Protein AF-A0A832ZTP0-F1 (afdb_monomer_lite)

Radius of gyration: 21.76 Å; chains: 1; bounding box: 57×42×58 Å

Secondary structure (DSSP, 8-state):
-------EEEEEES-S-HHHHHHHHHHHHHHHTTSSEEEEEETS-SS--HHHHHHHT--HHHHHHHEESS--SPPPSSEEEEEEEEEEGGGSPPPSEEEEESSSSSGGG-TTPEEEESS--S-HHHHHHHHHIIIIITTS------------SHHHHHHHHHHHHHHEEEETTEEEE-HHHHHHHHHHHHGGGTEEEEEEEEEEEEETTTTEEEEEEEEEEEETTT--EEEEEEEEEESSEEEEEETTEEEEEEE--

pLDDT: mean 77.6, std 15.27, range [24.81, 94.62]

Structure (mmCIF, N/CA/C/O backbone):
data_AF-A0A832ZTP0-F1
#
_entry.id   AF-A0A832ZTP0-F1
#
loop_
_atom_site.group_PDB
_atom_site.id
_atom_site.type_symbol
_atom_site.label_atom_id
_atom_site.label_alt_id
_atom_site.label_comp_id
_atom_site.label_asym_id
_atom_site.label_entity_id
_atom_site.label_seq_id
_atom_site.pdbx_PDB_ins_code
_atom_site.Cartn_x
_atom_site.Cartn_y
_atom_site.Cartn_z
_atom_site.occupancy
_atom_site.B_iso_or_equiv
_atom_site.auth_seq_id
_atom_site.auth_comp_id
_atom_site.auth_asym_id
_atom_site.auth_atom_id
_atom_site.pdbx_PDB_model_num
ATOM 1 N N . MET A 1 1 ? -6.169 -25.593 -18.994 1.00 32.78 1 MET A N 1
ATOM 2 C CA . MET A 1 1 ? -5.955 -24.139 -18.848 1.00 32.78 1 MET A CA 1
ATOM 3 C C . MET A 1 1 ? -4.654 -23.969 -18.093 1.00 32.78 1 MET A C 1
ATOM 5 O O . MET A 1 1 ? -4.565 -24.473 -16.985 1.00 32.78 1 MET A O 1
ATOM 9 N N . VAL A 1 2 ? -3.623 -23.405 -18.721 1.00 24.81 2 VAL A N 1
ATOM 10 C CA . VAL A 1 2 ? -2.343 -23.141 -18.048 1.00 24.81 2 VAL A CA 1
ATOM 11 C C . VAL A 1 2 ? -2.534 -21.853 -17.257 1.00 24.81 2 VAL A C 1
ATOM 13 O O . VAL A 1 2 ? -2.684 -20.790 -17.853 1.00 24.81 2 VAL A O 1
ATOM 16 N N . GLU A 1 3 ? -2.608 -21.953 -15.932 1.00 26.64 3 GLU A N 1
ATOM 17 C CA . GLU A 1 3 ? -2.537 -20.788 -15.053 1.00 26.64 3 GLU A CA 1
ATOM 18 C C . GLU A 1 3 ? -1.148 -20.165 -15.220 1.00 26.64 3 GLU A C 1
ATOM 20 O O . GLU A 1 3 ? -0.161 -20.640 -14.658 1.00 26.64 3 GLU A O 1
ATOM 25 N N . TYR A 1 4 ? -1.050 -19.112 -16.033 1.00 32.41 4 TYR A N 1
ATOM 26 C CA . TYR A 1 4 ? 0.120 -18.244 -16.026 1.00 32.41 4 TYR A CA 1
ATOM 27 C C . TYR A 1 4 ? 0.102 -17.452 -14.722 1.00 32.41 4 TYR A C 1
ATOM 29 O O . TYR A 1 4 ? -0.400 -16.335 -14.634 1.00 32.41 4 TYR A O 1
ATOM 37 N N . ASN A 1 5 ? 0.627 -18.087 -13.682 1.00 41.69 5 ASN A N 1
ATOM 38 C CA . ASN A 1 5 ? 0.914 -17.472 -12.404 1.00 41.69 5 ASN A CA 1
ATOM 39 C C . ASN A 1 5 ? 2.149 -16.580 -12.593 1.00 41.69 5 ASN A C 1
ATOM 41 O O . ASN A 1 5 ? 3.284 -17.006 -12.379 1.00 41.69 5 ASN A O 1
ATOM 45 N N . THR A 1 6 ? 1.959 -15.380 -13.138 1.00 56.44 6 THR A N 1
ATOM 46 C CA . THR A 1 6 ? 3.068 -14.463 -13.413 1.00 56.44 6 THR A CA 1
ATOM 47 C C . THR A 1 6 ? 2.751 -13.082 -12.878 1.00 56.44 6 THR A C 1
ATOM 49 O O . THR A 1 6 ? 2.126 -12.274 -13.559 1.00 56.44 6 THR A O 1
ATOM 52 N N . ASP A 1 7 ? 3.206 -12.842 -11.650 1.00 74.31 7 ASP A N 1
ATOM 53 C CA . ASP A 1 7 ? 3.172 -11.540 -10.991 1.00 74.31 7 ASP A CA 1
ATOM 54 C C . ASP A 1 7 ? 3.804 -10.454 -11.881 1.00 74.31 7 ASP A C 1
ATOM 56 O O . ASP A 1 7 ? 4.882 -10.657 -12.448 1.00 74.31 7 ASP A O 1
ATOM 60 N N . LEU A 1 8 ? 3.165 -9.282 -11.966 1.00 86.06 8 LEU A N 1
ATOM 61 C CA . LEU A 1 8 ? 3.756 -8.095 -12.585 1.00 86.06 8 LEU A CA 1
ATOM 62 C C . LEU A 1 8 ? 4.901 -7.576 -11.713 1.00 86.06 8 LEU A C 1
ATOM 64 O O . LEU A 1 8 ? 4.682 -7.166 -10.573 1.00 86.06 8 LEU A O 1
ATOM 68 N N . HIS A 1 9 ? 6.112 -7.507 -12.257 1.00 90.75 9 HIS A N 1
ATOM 69 C CA . HIS A 1 9 ? 7.268 -6.983 -11.537 1.00 90.75 9 HIS A CA 1
ATOM 70 C C . HIS A 1 9 ? 7.592 -5.549 -11.958 1.00 90.75 9 HIS A C 1
ATOM 72 O O . HIS A 1 9 ? 8.106 -5.295 -13.043 1.00 90.75 9 HIS A O 1
ATOM 78 N N . VAL A 1 10 ? 7.324 -4.582 -11.087 1.00 92.88 10 VAL A N 1
ATOM 79 C CA . VAL A 1 10 ? 7.743 -3.193 -11.284 1.00 92.88 10 VAL A CA 1
ATOM 80 C C . VAL A 1 10 ? 9.076 -2.956 -10.585 1.00 92.88 10 VAL A C 1
ATOM 82 O O . VAL A 1 10 ? 9.202 -3.182 -9.384 1.00 92.88 10 VAL A O 1
ATOM 85 N N . VAL A 1 11 ? 10.072 -2.478 -11.322 1.00 94.31 11 VAL A N 1
ATOM 86 C CA . VAL A 1 11 ? 11.395 -2.136 -10.792 1.00 94.31 11 VAL A CA 1
ATOM 87 C C . VAL A 1 11 ? 11.580 -0.628 -10.883 1.00 94.31 11 VAL A C 1
ATOM 89 O O . VAL A 1 11 ? 11.516 -0.057 -11.963 1.00 94.31 11 VAL A O 1
ATOM 92 N N . VAL A 1 12 ? 11.811 0.023 -9.748 1.00 93.56 12 VAL A N 1
ATOM 93 C CA . VAL A 1 12 ? 12.051 1.463 -9.637 1.00 93.56 12 VAL A CA 1
ATOM 94 C C . VAL A 1 12 ? 13.490 1.685 -9.212 1.00 93.56 12 VAL A C 1
ATOM 96 O O . VAL A 1 12 ? 13.897 1.209 -8.153 1.00 93.56 12 VAL A O 1
ATOM 99 N N . THR A 1 13 ? 14.257 2.440 -9.990 1.00 91.69 13 THR A N 1
ATOM 100 C CA . THR A 1 13 ? 15.655 2.738 -9.655 1.00 91.69 13 THR A CA 1
ATOM 101 C C . THR A 1 13 ? 15.852 4.216 -9.391 1.00 91.69 13 THR A C 1
ATOM 103 O O . THR A 1 13 ? 15.382 5.068 -10.145 1.00 91.69 13 THR A O 1
ATOM 106 N N . THR A 1 14 ? 16.546 4.522 -8.289 1.00 85.25 14 THR A N 1
ATOM 107 C CA . THR A 1 14 ? 16.899 5.896 -7.890 1.00 85.25 14 THR A CA 1
ATOM 108 C C . THR A 1 14 ? 15.708 6.864 -7.945 1.00 85.25 14 THR A C 1
ATOM 110 O O . THR A 1 14 ? 15.799 7.901 -8.604 1.00 85.25 14 THR A O 1
ATOM 113 N N . PRO A 1 15 ? 14.563 6.541 -7.308 1.00 86.12 15 PRO A N 1
ATOM 114 C CA . PRO A 1 15 ? 13.420 7.439 -7.347 1.00 86.12 15 PRO A CA 1
ATOM 115 C C . PRO A 1 15 ? 13.800 8.788 -6.713 1.00 86.12 15 PRO A C 1
ATOM 117 O O . PRO A 1 15 ? 14.448 8.800 -5.661 1.00 86.12 15 PRO A O 1
ATOM 120 N N . PRO A 1 16 ? 13.385 9.924 -7.302 1.00 84.19 16 PRO A N 1
ATOM 121 C CA . PRO A 1 16 ? 13.728 11.251 -6.790 1.00 84.19 16 PRO A CA 1
ATOM 122 C C . PRO A 1 16 ? 13.126 11.497 -5.402 1.00 84.19 16 PRO A C 1
ATOM 124 O O . PRO A 1 16 ? 13.649 12.292 -4.622 1.00 84.19 16 PRO A O 1
ATOM 127 N N . SER A 1 17 ? 12.051 10.781 -5.058 1.00 88.69 17 SER A N 1
ATOM 128 C CA . SER A 1 17 ? 11.498 10.747 -3.713 1.00 88.69 17 SER A CA 1
ATOM 129 C C . SER A 1 17 ? 10.897 9.380 -3.365 1.00 88.69 17 SER A C 1
ATOM 131 O O . SER A 1 17 ? 10.428 8.638 -4.228 1.00 88.69 17 SER A O 1
ATOM 133 N N . LEU A 1 18 ? 10.833 9.059 -2.066 1.00 89.12 18 LEU A N 1
ATOM 134 C CA . LEU A 1 18 ? 10.068 7.896 -1.587 1.00 89.12 18 LEU A CA 1
ATOM 135 C C . LEU A 1 18 ? 8.569 8.019 -1.891 1.00 89.12 18 LEU A C 1
ATOM 137 O O . LEU A 1 18 ? 7.887 7.001 -1.988 1.00 89.12 18 LEU A O 1
ATOM 141 N N . PHE A 1 19 ? 8.078 9.244 -2.079 1.00 87.94 19 PHE A N 1
ATOM 142 C CA . PHE A 1 19 ? 6.691 9.498 -2.427 1.00 87.94 19 PHE A CA 1
ATOM 143 C C . PHE A 1 19 ? 6.358 8.948 -3.819 1.00 87.94 19 PHE A C 1
ATOM 145 O O . PHE A 1 19 ? 5.317 8.320 -3.980 1.00 87.94 19 PHE A O 1
ATOM 152 N N . ASP A 1 20 ? 7.256 9.075 -4.800 1.00 87.75 20 ASP A N 1
ATOM 153 C CA . ASP A 1 20 ? 7.050 8.517 -6.145 1.00 87.75 20 ASP A CA 1
ATOM 154 C C . ASP A 1 20 ? 6.890 6.994 -6.106 1.00 87.75 20 ASP A C 1
ATOM 156 O O . ASP A 1 20 ? 5.938 6.435 -6.653 1.00 87.75 20 ASP A O 1
ATOM 160 N N . ALA A 1 21 ? 7.777 6.315 -5.377 1.00 91.12 21 ALA A N 1
ATOM 161 C CA . ALA A 1 21 ? 7.685 4.873 -5.182 1.00 91.12 21 ALA A CA 1
ATOM 162 C C . ALA A 1 21 ? 6.421 4.478 -4.394 1.00 91.12 21 ALA A C 1
ATOM 164 O O . ALA A 1 21 ? 5.792 3.464 -4.698 1.00 91.12 21 ALA A O 1
ATOM 165 N N . ALA A 1 22 ? 6.004 5.290 -3.419 1.00 91.62 22 ALA A N 1
ATOM 166 C CA . ALA A 1 22 ? 4.780 5.068 -2.657 1.00 91.62 22 ALA A CA 1
ATOM 167 C C . ALA A 1 22 ? 3.517 5.205 -3.522 1.00 91.62 22 ALA A C 1
ATOM 169 O O . ALA A 1 22 ? 2.573 4.429 -3.357 1.00 91.62 22 ALA A O 1
ATOM 170 N N . VAL A 1 23 ? 3.494 6.166 -4.449 1.00 89.50 23 VAL A N 1
ATOM 171 C CA . VAL A 1 23 ? 2.397 6.345 -5.407 1.00 89.50 23 VAL A CA 1
ATOM 172 C C . VAL A 1 23 ? 2.321 5.154 -6.363 1.00 89.50 23 VAL A C 1
ATOM 174 O O . VAL A 1 23 ? 1.225 4.647 -6.601 1.00 89.50 23 VAL A O 1
ATOM 177 N N . LEU A 1 24 ? 3.456 4.648 -6.851 1.00 91.12 24 LEU A N 1
ATOM 178 C CA . LEU A 1 24 ? 3.499 3.445 -7.691 1.00 91.12 24 LEU A CA 1
ATOM 179 C C . LEU A 1 24 ? 3.008 2.204 -6.937 1.00 91.12 24 LEU A C 1
ATOM 181 O O . LEU A 1 24 ? 2.155 1.481 -7.445 1.00 91.12 24 LEU A O 1
ATOM 185 N N . ALA A 1 25 ? 3.462 2.003 -5.697 1.00 92.12 25 ALA A N 1
ATOM 186 C CA . ALA A 1 25 ? 3.010 0.904 -4.843 1.00 92.12 25 ALA A CA 1
ATOM 187 C C . ALA A 1 25 ? 1.494 0.956 -4.597 1.00 92.12 25 ALA A C 1
ATOM 189 O O . ALA A 1 25 ? 0.803 -0.058 -4.688 1.00 92.12 25 ALA A O 1
ATOM 190 N N . ARG A 1 26 ? 0.961 2.157 -4.332 1.00 84.69 26 ARG A N 1
ATOM 191 C CA . ARG A 1 26 ? -0.483 2.372 -4.205 1.00 84.69 26 ARG A CA 1
ATOM 192 C C . ARG A 1 26 ? -1.209 2.038 -5.503 1.00 84.69 26 ARG A C 1
ATOM 194 O O . ARG A 1 26 ? -2.235 1.377 -5.456 1.00 84.69 26 ARG A O 1
ATOM 201 N N . THR A 1 27 ? -0.673 2.478 -6.637 1.00 83.44 27 THR A N 1
ATOM 202 C CA . THR A 1 27 ? -1.268 2.237 -7.957 1.00 83.44 27 THR A CA 1
ATOM 203 C C . THR A 1 27 ? -1.353 0.740 -8.248 1.00 83.44 27 THR A C 1
ATOM 205 O O . THR A 1 27 ? -2.415 0.269 -8.635 1.00 83.44 27 THR A O 1
ATOM 208 N N . LEU A 1 28 ? -0.284 -0.019 -7.986 1.00 84.50 28 LEU A N 1
ATOM 209 C CA . LEU A 1 28 ? -0.261 -1.475 -8.158 1.00 84.50 28 LEU A CA 1
ATOM 210 C C . LEU A 1 28 ? -1.272 -2.180 -7.258 1.00 84.50 28 LEU A C 1
ATOM 212 O O . LEU A 1 28 ? -2.026 -3.019 -7.731 1.00 84.50 28 LEU A O 1
ATOM 216 N N . TYR A 1 29 ? -1.351 -1.796 -5.986 1.00 81.19 29 TYR A N 1
ATOM 217 C CA . TYR A 1 29 ? -2.345 -2.350 -5.072 1.00 81.19 29 TYR A CA 1
ATOM 218 C C . TYR A 1 29 ? -3.783 -2.032 -5.483 1.00 81.19 29 TYR A C 1
ATOM 220 O O . TYR A 1 29 ? -4.645 -2.902 -5.435 1.00 81.19 29 TYR A O 1
ATOM 228 N N . THR A 1 30 ? -4.057 -0.794 -5.900 1.00 71.88 30 THR A N 1
ATOM 229 C CA . THR A 1 30 ? -5.388 -0.405 -6.378 1.00 71.88 30 THR A CA 1
ATOM 230 C C . THR A 1 30 ? -5.751 -1.125 -7.678 1.00 71.88 30 THR A C 1
ATOM 232 O O . THR A 1 30 ? -6.916 -1.452 -7.870 1.00 71.88 30 THR A O 1
ATOM 235 N N . ALA A 1 31 ? -4.773 -1.388 -8.548 1.00 66.12 31 ALA A N 1
ATOM 236 C CA . ALA A 1 31 ? -4.983 -2.049 -9.833 1.00 66.12 31 ALA A CA 1
ATOM 237 C C . ALA A 1 31 ? -5.113 -3.577 -9.724 1.00 66.12 31 ALA A C 1
ATOM 239 O O . ALA A 1 31 ? -5.936 -4.173 -10.409 1.00 66.12 31 ALA A O 1
ATOM 240 N N . LEU A 1 32 ? -4.276 -4.210 -8.898 1.00 73.25 32 LEU A N 1
ATOM 241 C CA . LEU A 1 32 ? -4.044 -5.661 -8.896 1.00 73.25 32 LEU A CA 1
ATOM 242 C C . LEU A 1 32 ? -4.406 -6.329 -7.559 1.00 73.25 32 LEU A C 1
ATOM 244 O O . LEU A 1 32 ? -4.396 -7.551 -7.447 1.00 73.25 32 LEU A O 1
ATOM 248 N N . GLY A 1 33 ? -4.754 -5.550 -6.533 1.00 70.62 33 GLY A N 1
ATOM 249 C CA . GLY A 1 33 ? -5.122 -6.059 -5.217 1.00 70.62 33 GLY A CA 1
ATOM 250 C C . GLY A 1 33 ? -3.918 -6.483 -4.371 1.00 70.62 33 GLY A C 1
ATOM 251 O O . GLY A 1 33 ? -2.856 -5.856 -4.378 1.00 70.62 33 GLY A O 1
ATOM 252 N N . THR A 1 34 ? -4.094 -7.533 -3.565 1.00 73.00 34 THR A N 1
ATOM 253 C CA . THR A 1 34 ? -3.125 -7.955 -2.533 1.00 73.00 34 THR A CA 1
ATOM 254 C C . THR A 1 34 ? -1.994 -8.851 -3.051 1.00 73.00 34 THR A C 1
ATOM 256 O O . THR A 1 34 ? -0.997 -9.016 -2.347 1.00 73.00 34 THR A O 1
ATOM 259 N N . ARG A 1 35 ? -2.132 -9.435 -4.247 1.00 74.44 35 ARG A N 1
ATOM 260 C CA . ARG A 1 35 ? -1.195 -10.386 -4.881 1.00 74.44 35 ARG A CA 1
ATOM 261 C C . ARG A 1 35 ? -1.083 -10.083 -6.380 1.00 74.44 35 ARG A C 1
ATOM 263 O O . ARG A 1 35 ? -1.738 -9.162 -6.855 1.00 74.44 35 ARG A O 1
ATOM 270 N N . GLY A 1 36 ? -0.276 -10.839 -7.124 1.00 74.25 36 GLY A N 1
ATOM 271 C CA . GLY A 1 36 ? -0.159 -10.658 -8.576 1.00 74.25 36 GLY A CA 1
ATOM 272 C C . GLY A 1 36 ? 0.819 -9.558 -8.988 1.00 74.25 36 GLY A C 1
ATOM 273 O O . GLY A 1 36 ? 0.885 -9.212 -10.166 1.00 74.25 36 GLY A O 1
ATOM 274 N N . TRP A 1 37 ? 1.561 -8.974 -8.041 1.00 88.31 37 TRP A N 1
ATOM 275 C CA . TRP A 1 37 ? 2.544 -7.933 -8.326 1.00 88.31 37 TRP A CA 1
ATOM 276 C C . TRP A 1 37 ? 3.689 -7.902 -7.319 1.00 88.31 37 TRP A C 1
ATOM 278 O O . TRP A 1 37 ? 3.544 -8.272 -6.155 1.00 88.31 37 TRP A O 1
ATOM 288 N N . ARG A 1 38 ? 4.824 -7.379 -7.776 1.00 91.56 38 ARG A N 1
ATOM 289 C CA . ARG A 1 38 ? 6.014 -7.100 -6.978 1.00 91.56 38 ARG A CA 1
ATOM 290 C C . ARG A 1 38 ? 6.558 -5.728 -7.344 1.00 91.56 38 ARG A C 1
ATOM 292 O O . ARG A 1 38 ? 6.639 -5.394 -8.520 1.00 91.56 38 ARG A O 1
ATOM 299 N N . LEU A 1 39 ? 6.952 -4.943 -6.350 1.00 94.31 39 LEU A N 1
ATOM 300 C CA . LEU A 1 39 ? 7.646 -3.673 -6.525 1.00 94.31 39 LEU A CA 1
ATOM 301 C C . LEU A 1 39 ? 9.045 -3.777 -5.923 1.00 94.31 39 LEU A C 1
ATOM 303 O O . LEU A 1 39 ? 9.192 -3.945 -4.717 1.00 94.31 39 LEU A O 1
ATOM 307 N N . THR A 1 40 ? 10.075 -3.622 -6.740 1.00 94.62 40 THR A N 1
ATOM 308 C CA . THR A 1 40 ? 11.462 -3.558 -6.275 1.00 94.62 40 THR A CA 1
ATOM 309 C C . THR A 1 40 ? 11.971 -2.133 -6.380 1.00 94.62 40 THR A C 1
ATOM 311 O O . THR A 1 40 ? 11.909 -1.545 -7.454 1.00 94.62 40 THR A O 1
ATOM 314 N N . ILE A 1 41 ? 12.486 -1.571 -5.285 1.00 93.31 41 ILE A N 1
ATOM 315 C CA . ILE A 1 41 ? 12.996 -0.195 -5.249 1.00 93.31 41 ILE A CA 1
ATOM 316 C C . ILE A 1 41 ? 14.493 -0.202 -4.957 1.00 93.31 41 ILE A C 1
ATOM 318 O O . ILE A 1 41 ? 14.912 -0.455 -3.832 1.00 93.31 41 ILE A O 1
ATOM 322 N N . ILE A 1 42 ? 15.300 0.127 -5.957 1.00 90.62 42 ILE A N 1
ATOM 323 C CA . ILE A 1 42 ? 16.761 0.111 -5.873 1.00 90.62 42 ILE A CA 1
ATOM 324 C C . ILE A 1 42 ? 17.278 1.505 -5.498 1.00 90.62 42 ILE A C 1
ATOM 326 O O . ILE A 1 42 ? 16.834 2.519 -6.041 1.00 90.62 42 ILE A O 1
ATOM 330 N N . GLY A 1 43 ? 18.258 1.551 -4.589 1.00 83.62 43 GLY A N 1
ATOM 331 C CA . GLY A 1 43 ? 18.965 2.783 -4.208 1.00 83.62 43 GLY A CA 1
ATOM 332 C C . GLY A 1 43 ? 18.457 3.470 -2.935 1.00 83.62 43 GLY A C 1
ATOM 333 O O . GLY A 1 43 ? 18.908 4.566 -2.625 1.00 83.62 43 GLY A O 1
ATOM 334 N N . ILE A 1 44 ? 17.552 2.838 -2.176 1.00 82.56 44 ILE A N 1
ATOM 335 C CA . ILE A 1 44 ? 16.972 3.396 -0.934 1.00 82.56 44 ILE A CA 1
ATOM 336 C C . ILE A 1 44 ? 17.426 2.674 0.352 1.00 82.56 44 ILE A C 1
ATOM 338 O O . ILE A 1 44 ? 16.903 2.936 1.436 1.00 82.56 44 ILE A O 1
ATOM 342 N N . GLY A 1 45 ? 18.415 1.779 0.243 1.00 81.00 45 GLY A N 1
ATOM 343 C CA . GLY A 1 45 ? 18.916 0.930 1.333 1.00 81.00 45 GLY A CA 1
ATOM 344 C C . GLY A 1 45 ? 18.201 -0.424 1.430 1.00 81.00 45 GLY A C 1
ATOM 345 O O . GLY A 1 45 ? 17.274 -0.694 0.682 1.00 81.00 45 GLY A O 1
ATOM 346 N N . ARG A 1 46 ? 18.635 -1.292 2.358 1.00 81.06 46 ARG A N 1
ATOM 347 C CA . ARG A 1 46 ? 18.156 -2.693 2.474 1.00 81.06 46 ARG A CA 1
ATOM 348 C C . ARG A 1 46 ? 16.828 -2.887 3.206 1.00 81.06 46 ARG A C 1
ATOM 350 O O . ARG A 1 46 ? 16.291 -3.989 3.245 1.00 81.06 46 ARG A O 1
ATOM 357 N N . LYS A 1 47 ? 16.360 -1.863 3.918 1.00 83.50 47 LYS A N 1
ATOM 358 C CA . LYS A 1 47 ? 15.174 -1.955 4.775 1.00 83.50 47 LYS A CA 1
ATOM 359 C C . LYS A 1 47 ? 14.043 -1.170 4.144 1.00 83.50 47 LYS A C 1
ATOM 361 O O . LYS A 1 47 ? 14.236 -0.008 3.800 1.00 83.50 47 LYS A O 1
ATOM 366 N N . LEU A 1 48 ? 12.861 -1.780 4.090 1.00 85.62 48 LEU A N 1
ATOM 367 C CA . LEU A 1 48 ? 11.638 -1.127 3.637 1.00 85.62 48 LEU A CA 1
ATOM 368 C C . LEU A 1 48 ? 11.352 0.119 4.501 1.00 85.62 48 LEU A C 1
ATOM 370 O O . LEU A 1 48 ? 11.089 -0.026 5.701 1.00 85.62 48 LEU A O 1
ATOM 374 N N . PRO A 1 49 ? 11.409 1.345 3.948 1.00 85.81 49 PRO A N 1
ATOM 375 C CA . PRO A 1 49 ? 11.239 2.547 4.755 1.00 85.81 49 PRO A CA 1
ATOM 376 C C . PRO A 1 49 ? 9.794 2.700 5.237 1.00 85.81 49 PRO A C 1
ATOM 378 O O . PRO A 1 49 ? 8.860 2.658 4.439 1.00 85.81 49 PRO A O 1
ATOM 381 N N . MET A 1 50 ? 9.586 2.996 6.524 1.00 81.50 50 MET A N 1
ATOM 382 C CA . MET A 1 50 ? 8.235 3.249 7.059 1.00 81.50 50 MET A CA 1
ATOM 383 C C . MET A 1 50 ? 7.525 4.409 6.356 1.00 81.50 50 MET A C 1
ATOM 385 O O . MET A 1 50 ? 6.309 4.367 6.186 1.00 81.50 50 MET A O 1
ATOM 389 N N . LYS A 1 51 ? 8.288 5.412 5.900 1.00 85.75 51 LYS A N 1
ATOM 390 C CA . LYS A 1 51 ? 7.762 6.533 5.117 1.00 85.75 51 LYS A CA 1
ATOM 391 C C . LYS A 1 51 ? 7.062 6.043 3.844 1.00 85.75 51 LYS A C 1
ATOM 393 O O . LYS A 1 51 ? 5.929 6.444 3.603 1.00 85.75 51 LYS A O 1
ATOM 398 N N . LEU A 1 52 ? 7.657 5.085 3.126 1.00 87.50 52 LEU A N 1
ATOM 399 C CA . LEU A 1 52 ? 7.066 4.458 1.938 1.00 87.50 52 LEU A CA 1
ATOM 400 C C . LEU A 1 52 ? 5.751 3.734 2.270 1.00 87.50 52 LEU A C 1
ATOM 402 O O . LEU A 1 52 ? 4.765 3.877 1.552 1.00 87.50 52 LEU A O 1
ATOM 406 N N . ILE A 1 53 ? 5.699 2.988 3.378 1.00 85.06 53 ILE A N 1
ATOM 407 C CA . ILE A 1 53 ? 4.481 2.277 3.811 1.00 85.06 53 ILE A CA 1
ATOM 408 C C . ILE A 1 53 ? 3.378 3.281 4.182 1.00 85.06 53 ILE A C 1
ATOM 410 O O . ILE A 1 53 ? 2.239 3.161 3.731 1.00 85.06 53 ILE A O 1
ATOM 414 N N . SER A 1 54 ? 3.720 4.315 4.956 1.00 79.44 54 SER A N 1
ATOM 415 C CA . SER A 1 54 ? 2.762 5.347 5.364 1.00 79.44 54 SER A CA 1
ATOM 416 C C . SER A 1 54 ? 2.231 6.157 4.182 1.00 79.44 54 SER A C 1
ATOM 418 O O . SER A 1 54 ? 1.036 6.445 4.111 1.00 79.44 54 SER A O 1
ATOM 420 N N . GLU A 1 55 ? 3.105 6.494 3.232 1.00 85.25 55 GLU A N 1
ATOM 421 C CA . GLU A 1 55 ? 2.742 7.276 2.058 1.00 85.25 55 GLU A CA 1
ATOM 422 C C . GLU A 1 55 ? 2.000 6.420 1.040 1.00 85.25 55 GLU A C 1
ATOM 424 O O . GLU A 1 55 ? 1.089 6.931 0.405 1.00 85.25 55 GLU A O 1
ATOM 429 N N . SER A 1 56 ? 2.290 5.125 0.907 1.00 85.75 56 SER A N 1
ATOM 430 C CA . SER A 1 56 ? 1.582 4.250 -0.039 1.00 85.75 56 SER A CA 1
ATOM 431 C C . SER A 1 56 ? 0.163 3.915 0.428 1.00 85.75 56 SER A C 1
ATOM 433 O O . SER A 1 56 ? -0.725 3.765 -0.409 1.00 85.75 56 SER A O 1
ATOM 435 N N . ARG A 1 57 ? -0.093 3.939 1.747 1.00 81.62 57 ARG A N 1
ATOM 436 C CA . ARG A 1 57 ? -1.387 3.602 2.383 1.00 81.62 57 ARG A CA 1
ATOM 437 C C . ARG A 1 57 ? -1.810 2.141 2.171 1.00 81.62 57 ARG A C 1
ATOM 439 O O . ARG A 1 57 ? -3.000 1.839 2.141 1.00 81.62 57 ARG A O 1
ATOM 446 N N . LEU A 1 58 ? -0.838 1.244 2.041 1.00 81.12 58 LEU A N 1
ATOM 447 C CA . LEU A 1 58 ? -1.056 -0.195 1.884 1.00 81.12 58 LEU A CA 1
ATOM 448 C C . LEU A 1 58 ? -1.240 -0.895 3.240 1.00 81.12 58 LEU A C 1
ATOM 450 O O . LEU A 1 58 ? -0.686 -0.428 4.243 1.00 81.12 58 LEU A O 1
ATOM 454 N N . PRO A 1 59 ? -1.945 -2.044 3.303 1.00 80.44 59 PRO A N 1
ATOM 455 C CA . PRO A 1 59 ? -1.785 -2.973 4.418 1.00 80.44 59 PRO A CA 1
ATOM 456 C C . PRO A 1 59 ? -0.309 -3.368 4.573 1.00 80.44 59 PRO A C 1
ATOM 458 O O . PRO A 1 59 ? 0.389 -3.613 3.588 1.00 80.44 59 PRO A O 1
ATOM 461 N N . VAL A 1 60 ? 0.185 -3.434 5.812 1.00 81.75 60 VAL A N 1
ATOM 462 C CA . VAL A 1 60 ? 1.606 -3.724 6.084 1.00 81.75 60 VAL A CA 1
ATOM 463 C C . VAL A 1 60 ? 1.994 -5.115 5.583 1.00 81.75 60 VAL A C 1
ATOM 465 O O . VAL A 1 60 ? 3.081 -5.287 5.038 1.00 81.75 60 VAL A O 1
ATOM 468 N N . SER A 1 61 ? 1.103 -6.094 5.740 1.00 81.44 61 SER A N 1
ATOM 469 C CA . SER A 1 61 ? 1.258 -7.462 5.236 1.00 81.44 61 SER A CA 1
ATOM 470 C C . SER A 1 61 ? 1.493 -7.483 3.721 1.00 81.44 61 SER A C 1
ATOM 472 O O . SE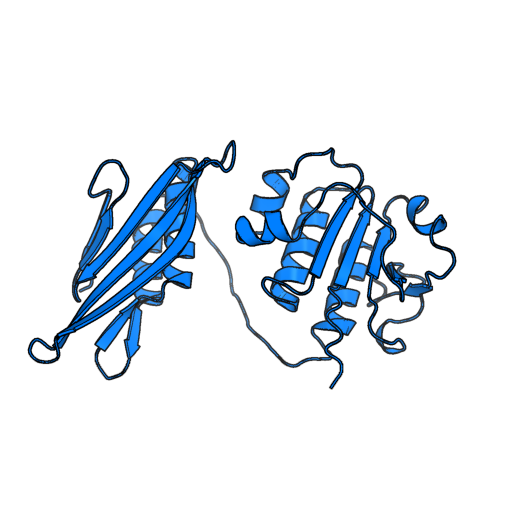R A 1 61 ? 2.448 -8.103 3.259 1.00 81.44 61 SER A O 1
ATOM 474 N N . VAL A 1 62 ? 0.707 -6.710 2.968 1.00 82.75 62 VAL A N 1
ATOM 475 C CA . VAL A 1 62 ? 0.855 -6.527 1.514 1.00 82.75 62 VAL A CA 1
ATOM 476 C C . VAL A 1 62 ? 2.177 -5.837 1.174 1.00 82.75 62 VAL A C 1
ATOM 478 O O . VAL A 1 62 ? 2.911 -6.306 0.309 1.00 82.75 62 VAL A O 1
ATOM 481 N N . ALA A 1 63 ? 2.528 -4.756 1.878 1.00 88.19 63 ALA A N 1
ATOM 482 C CA . ALA A 1 63 ? 3.785 -4.046 1.641 1.00 88.19 63 ALA A CA 1
ATOM 483 C C . ALA A 1 63 ? 5.014 -4.941 1.886 1.00 88.19 63 ALA A C 1
ATOM 485 O O . ALA A 1 63 ? 5.948 -4.921 1.094 1.00 88.19 63 ALA A O 1
ATOM 486 N N . LYS A 1 64 ? 5.005 -5.758 2.949 1.00 88.19 64 LYS A N 1
ATOM 487 C CA . LYS A 1 64 ? 6.093 -6.702 3.253 1.00 88.19 64 LYS A CA 1
ATOM 488 C C . LYS A 1 64 ? 6.189 -7.850 2.252 1.00 88.19 64 LYS A C 1
ATOM 490 O O . LYS A 1 64 ? 7.290 -8.324 2.008 1.00 88.19 64 LYS A O 1
ATOM 495 N N . ALA A 1 65 ? 5.057 -8.324 1.736 1.00 86.88 65 ALA A N 1
ATOM 496 C CA . ALA A 1 65 ? 5.028 -9.426 0.781 1.00 86.88 65 ALA A CA 1
ATOM 497 C C . ALA A 1 65 ? 5.462 -8.987 -0.624 1.00 86.88 65 ALA A C 1
ATOM 499 O O . ALA A 1 65 ? 6.154 -9.733 -1.311 1.00 86.88 65 ALA A O 1
ATOM 500 N N . ASN A 1 66 ? 5.076 -7.774 -1.034 1.00 89.81 66 ASN A N 1
ATOM 501 C CA . ASN A 1 66 ? 5.186 -7.350 -2.428 1.00 89.81 66 ASN A CA 1
ATOM 502 C C . ASN A 1 66 ? 6.270 -6.298 -2.678 1.00 89.81 66 ASN A C 1
ATOM 504 O O . ASN A 1 66 ? 6.628 -6.098 -3.835 1.00 89.81 66 ASN A O 1
ATOM 508 N N . ILE A 1 67 ? 6.797 -5.614 -1.652 1.00 93.81 67 ILE A N 1
ATOM 509 C CA . ILE A 1 67 ? 7.822 -4.577 -1.836 1.00 93.81 67 ILE A CA 1
ATOM 510 C C . ILE A 1 67 ? 9.187 -5.064 -1.351 1.00 93.81 67 ILE A C 1
ATOM 512 O O . ILE A 1 67 ? 9.387 -5.289 -0.157 1.00 93.81 67 ILE A O 1
ATOM 516 N N . SER A 1 68 ? 10.148 -5.138 -2.271 1.00 92.75 68 SER A N 1
ATOM 517 C CA . SER A 1 68 ? 11.561 -5.368 -1.968 1.00 92.75 68 SER A CA 1
ATOM 518 C C . SER A 1 68 ? 12.384 -4.107 -2.231 1.00 92.75 68 SER A C 1
ATOM 520 O O . SER A 1 68 ? 12.009 -3.240 -3.021 1.00 92.75 68 SER A O 1
ATOM 522 N N . THR A 1 69 ? 13.522 -3.978 -1.556 1.00 90.56 69 THR A N 1
ATOM 523 C CA . THR A 1 69 ? 14.463 -2.863 -1.771 1.00 90.56 69 THR A CA 1
ATOM 524 C C . THR A 1 69 ? 15.756 -3.298 -2.465 1.00 90.56 69 THR A C 1
ATOM 526 O O . THR A 1 69 ? 16.672 -2.505 -2.668 1.00 90.56 69 THR A O 1
ATOM 529 N N . GLU A 1 70 ? 15.843 -4.579 -2.805 1.00 85.81 70 GLU A N 1
ATOM 530 C CA . GLU A 1 70 ? 16.937 -5.189 -3.549 1.00 85.81 70 GLU A CA 1
ATOM 531 C C . GLU A 1 70 ? 16.333 -6.041 -4.672 1.00 85.81 70 GLU A C 1
ATOM 533 O O . GLU A 1 70 ? 15.203 -6.538 -4.557 1.00 85.81 70 GLU A O 1
ATOM 538 N N . LEU A 1 71 ? 17.059 -6.131 -5.788 1.00 83.44 71 LEU A N 1
ATOM 539 C CA . LEU A 1 71 ? 16.686 -6.971 -6.917 1.00 83.44 71 LEU A CA 1
ATOM 540 C C . LEU A 1 71 ? 17.380 -8.323 -6.764 1.00 83.44 71 LEU A C 1
ATOM 542 O O . LEU A 1 71 ? 18.592 -8.412 -6.936 1.00 83.44 71 LEU A O 1
ATOM 546 N N . ASP A 1 72 ? 16.603 -9.354 -6.443 1.00 72.81 72 ASP A N 1
ATOM 547 C CA . ASP A 1 72 ? 17.139 -10.695 -6.179 1.00 72.81 72 ASP A CA 1
ATOM 548 C C . ASP A 1 72 ? 17.576 -11.420 -7.463 1.00 72.81 72 ASP A C 1
ATOM 550 O O . ASP A 1 72 ? 18.491 -12.239 -7.446 1.00 72.81 72 ASP A O 1
ATOM 554 N N . SER A 1 73 ? 16.896 -11.152 -8.581 1.00 77.81 73 SER A N 1
ATOM 555 C CA . SER A 1 73 ? 17.141 -11.769 -9.892 1.00 77.81 73 SER A CA 1
ATOM 556 C C . SER A 1 73 ? 16.565 -10.909 -11.021 1.00 77.81 73 SER A C 1
ATOM 558 O O . SER A 1 73 ? 15.774 -9.997 -10.771 1.00 77.81 73 SER A O 1
ATOM 560 N N . GLU A 1 74 ? 16.973 -11.183 -12.261 1.00 81.44 74 GLU A N 1
ATOM 561 C CA . GLU A 1 74 ? 16.469 -10.471 -13.437 1.00 81.44 74 GLU A CA 1
ATOM 562 C C . GLU A 1 74 ? 14.952 -10.704 -13.624 1.00 81.44 74 GLU A C 1
ATOM 564 O O . GLU A 1 74 ? 14.499 -11.849 -13.516 1.00 81.44 74 GLU A O 1
ATOM 569 N N . PRO A 1 75 ? 14.138 -9.663 -13.899 1.00 83.62 75 PRO A N 1
ATOM 570 C CA . PRO A 1 75 ? 12.711 -9.831 -14.139 1.00 83.62 75 PRO A CA 1
ATOM 571 C C . PRO A 1 75 ? 12.455 -10.661 -15.398 1.00 83.62 75 PRO A C 1
ATOM 573 O O . PRO A 1 75 ? 13.090 -10.472 -16.434 1.00 83.62 75 PRO A O 1
ATOM 576 N N . ALA A 1 76 ? 11.471 -11.553 -15.333 1.00 79.06 76 ALA A N 1
ATOM 577 C CA . ALA A 1 76 ? 11.099 -12.362 -16.483 1.00 79.06 76 ALA A CA 1
ATOM 578 C C . ALA A 1 76 ? 10.436 -11.509 -17.582 1.00 79.06 76 ALA A C 1
ATOM 580 O O . ALA A 1 76 ? 9.551 -10.700 -17.301 1.00 79.06 76 ALA A O 1
ATOM 581 N N . GLY A 1 77 ? 10.837 -11.724 -18.838 1.00 77.88 77 GLY A N 1
ATOM 582 C CA . GLY A 1 77 ? 10.295 -11.005 -19.992 1.00 77.88 77 GLY A CA 1
ATOM 583 C C . GLY A 1 77 ? 8.852 -11.397 -20.350 1.00 77.88 77 GLY A C 1
ATOM 584 O O . GLY A 1 77 ? 8.431 -12.509 -20.019 1.00 77.88 77 GLY A O 1
ATOM 585 N N . PRO A 1 78 ? 8.092 -10.527 -21.044 1.00 84.44 78 PRO A N 1
ATOM 586 C CA . PRO A 1 78 ? 8.538 -9.264 -21.645 1.00 84.44 78 PRO A CA 1
ATOM 587 C C . PRO A 1 78 ? 8.775 -8.139 -20.621 1.00 84.44 78 PRO A C 1
ATOM 589 O O . PRO A 1 78 ? 7.944 -7.895 -19.743 1.00 84.44 78 PRO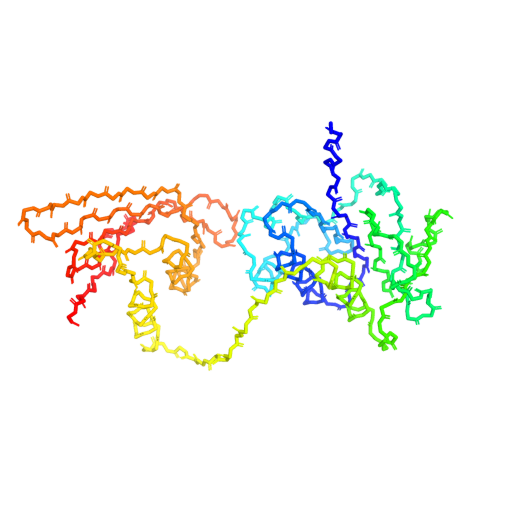 A O 1
ATOM 592 N N . VAL A 1 79 ? 9.920 -7.459 -20.758 1.00 89.12 79 VAL A N 1
ATOM 593 C CA . VAL A 1 79 ? 10.365 -6.347 -19.901 1.00 89.12 79 VAL A CA 1
ATOM 594 C C . VAL A 1 79 ? 10.220 -5.035 -20.665 1.00 89.12 79 VAL A C 1
ATOM 596 O O . VAL A 1 79 ? 10.790 -4.879 -21.744 1.00 89.12 79 VAL A O 1
ATOM 599 N N . TYR A 1 80 ? 9.485 -4.074 -20.113 1.00 92.38 80 TYR A N 1
ATOM 600 C CA . TYR A 1 80 ? 9.331 -2.741 -20.693 1.00 92.38 80 TYR A CA 1
ATOM 601 C C . TYR A 1 80 ? 9.994 -1.685 -19.823 1.00 92.38 80 TYR A C 1
ATOM 603 O O . TYR A 1 80 ? 9.893 -1.721 -18.604 1.00 92.38 80 TYR A O 1
ATOM 611 N N . ILE A 1 81 ? 10.647 -0.715 -20.449 1.00 92.56 81 ILE A N 1
ATOM 612 C CA . ILE A 1 81 ? 11.224 0.454 -19.789 1.00 92.56 81 ILE A CA 1
ATOM 613 C C . ILE A 1 81 ? 10.261 1.616 -20.003 1.00 92.56 81 ILE A C 1
ATOM 615 O O . ILE A 1 81 ? 10.002 1.989 -21.147 1.00 92.56 81 ILE A O 1
ATOM 619 N N . ALA A 1 82 ? 9.740 2.188 -18.920 1.00 91.69 82 ALA A N 1
ATOM 620 C CA . ALA A 1 82 ? 8.935 3.398 -18.995 1.00 91.69 82 ALA A CA 1
ATOM 621 C C . ALA A 1 82 ? 9.795 4.544 -19.550 1.00 91.69 82 ALA A C 1
ATOM 623 O O . ALA A 1 82 ? 10.853 4.842 -19.003 1.00 91.69 82 ALA A O 1
ATOM 624 N N . ASP A 1 83 ? 9.361 5.166 -20.642 1.00 88.81 83 ASP A N 1
ATOM 625 C CA . ASP A 1 83 ? 10.053 6.279 -21.295 1.00 88.81 83 ASP A CA 1
ATOM 626 C C . ASP A 1 83 ? 9.047 7.084 -22.121 1.00 88.81 83 ASP A C 1
ATOM 628 O O . ASP A 1 83 ? 8.379 6.521 -22.982 1.00 88.81 83 ASP A O 1
ATOM 632 N N . SER A 1 84 ? 8.981 8.404 -21.935 1.00 83.25 84 SER A N 1
ATOM 633 C CA . SER A 1 84 ? 8.070 9.294 -22.672 1.00 83.25 84 SER A CA 1
ATOM 634 C C . SER A 1 84 ? 8.298 9.315 -24.195 1.00 83.25 84 SER A C 1
ATOM 636 O O . SER A 1 84 ? 7.404 9.701 -24.956 1.00 83.25 84 SER A O 1
ATOM 638 N N . ARG A 1 85 ? 9.472 8.872 -24.664 1.00 85.56 85 ARG A N 1
ATOM 639 C CA . ARG A 1 85 ? 9.840 8.751 -26.087 1.00 85.56 85 ARG A CA 1
ATOM 640 C C . ARG A 1 85 ? 9.643 7.341 -26.656 1.00 85.56 85 ARG A C 1
ATOM 642 O O . ARG A 1 85 ? 9.942 7.126 -27.828 1.00 85.56 85 ARG A O 1
ATOM 649 N N . GLY A 1 86 ? 9.174 6.394 -25.845 1.00 87.56 86 GLY A N 1
ATOM 650 C CA . GLY A 1 86 ? 8.953 5.006 -26.244 1.00 87.56 86 GLY A CA 1
ATOM 651 C C . GLY A 1 86 ? 7.760 4.798 -27.180 1.00 87.56 86 GLY A C 1
ATOM 652 O O . GLY A 1 86 ? 7.044 5.728 -27.562 1.00 87.56 86 GLY A O 1
ATOM 653 N N . GLU A 1 87 ? 7.518 3.540 -27.536 1.00 89.94 87 GLU A N 1
ATOM 654 C CA . GLU A 1 87 ? 6.323 3.153 -28.286 1.00 89.94 87 GLU A CA 1
ATOM 655 C C . GLU A 1 87 ? 5.068 3.258 -27.400 1.00 89.94 87 GLU A C 1
ATOM 657 O O . GLU A 1 87 ? 5.144 2.949 -26.212 1.00 89.94 87 GLU A O 1
ATOM 662 N N . PRO A 1 88 ? 3.906 3.695 -27.919 1.00 84.88 88 PRO A N 1
ATOM 663 C CA . PRO A 1 88 ? 2.702 3.788 -27.102 1.00 84.88 88 PRO A CA 1
ATOM 664 C C . PRO A 1 88 ? 2.218 2.433 -26.576 1.00 84.88 88 PRO A C 1
ATOM 666 O O . PRO A 1 88 ? 1.996 1.506 -27.356 1.00 84.88 88 PRO A O 1
ATOM 669 N N . ALA A 1 89 ? 1.956 2.352 -25.272 1.00 83.75 89 ALA A N 1
ATOM 670 C CA . ALA A 1 89 ? 1.533 1.131 -24.584 1.00 83.75 89 ALA A CA 1
ATOM 671 C C . ALA A 1 89 ? 0.305 0.444 -25.191 1.00 83.75 89 ALA A C 1
ATOM 673 O O . ALA A 1 89 ? 0.240 -0.782 -25.232 1.00 83.75 89 ALA A O 1
ATOM 674 N N . TRP A 1 90 ? -0.644 1.207 -25.741 1.00 79.38 90 TRP A N 1
ATOM 675 C CA . TRP A 1 90 ? -1.849 0.643 -26.355 1.00 79.38 90 TRP A CA 1
ATOM 676 C C . TRP A 1 90 ? -1.581 -0.192 -27.619 1.00 79.38 90 TRP A C 1
ATOM 678 O O . TRP A 1 90 ? -2.488 -0.881 -28.080 1.00 79.38 90 TRP A O 1
ATOM 688 N N . ARG A 1 91 ? -0.364 -0.160 -28.179 1.00 81.00 91 ARG A N 1
ATOM 689 C CA . ARG A 1 91 ? 0.056 -0.982 -29.330 1.00 81.00 91 ARG A CA 1
ATOM 690 C C . ARG A 1 91 ? 0.760 -2.281 -28.939 1.00 81.00 91 ARG A C 1
ATOM 692 O O . ARG A 1 91 ? 1.147 -3.040 -29.819 1.00 81.00 91 ARG A O 1
ATOM 699 N N . LEU A 1 92 ? 0.950 -2.515 -27.644 1.00 82.69 92 LEU A N 1
ATOM 700 C CA . LEU A 1 92 ? 1.775 -3.599 -27.128 1.00 82.69 92 LEU A CA 1
ATOM 701 C C . LEU A 1 92 ? 0.955 -4.591 -26.303 1.00 82.69 92 LEU A C 1
ATOM 703 O O . LEU A 1 92 ? -0.117 -4.269 -25.769 1.00 82.69 92 LEU A O 1
ATOM 707 N N . ASP A 1 93 ? 1.504 -5.794 -26.177 1.00 81.50 93 ASP A N 1
ATOM 708 C CA . ASP A 1 93 ? 1.013 -6.807 -25.249 1.00 81.50 93 ASP A CA 1
ATOM 709 C C . ASP A 1 93 ? 1.411 -6.460 -23.807 1.00 81.50 93 ASP A C 1
ATOM 711 O O . ASP A 1 93 ? 2.442 -5.805 -23.609 1.00 81.50 93 ASP A O 1
ATOM 715 N N . PRO A 1 94 ? 0.629 -6.877 -22.793 1.00 81.62 94 PRO A N 1
ATOM 716 C CA . PRO A 1 94 ? 0.939 -6.604 -21.393 1.00 81.62 94 PRO A CA 1
ATOM 717 C C . PRO A 1 94 ? 2.340 -7.099 -20.985 1.00 81.62 94 PRO A C 1
ATOM 719 O O . PRO A 1 94 ? 2.695 -8.245 -21.277 1.00 81.62 94 PRO A O 1
ATOM 722 N N . PRO A 1 95 ? 3.144 -6.269 -20.294 1.00 86.12 95 PRO A N 1
ATOM 723 C CA . PRO A 1 95 ? 4.456 -6.681 -19.816 1.00 86.12 95 PRO A CA 1
ATOM 724 C C . PRO A 1 95 ? 4.365 -7.637 -18.628 1.00 86.12 95 PRO A C 1
ATOM 726 O O . PRO A 1 95 ? 3.428 -7.574 -17.833 1.00 86.12 95 PRO A O 1
ATOM 729 N N . ARG A 1 96 ? 5.419 -8.435 -18.431 1.00 85.31 96 ARG A N 1
ATOM 730 C CA . ARG A 1 96 ? 5.683 -9.103 -17.148 1.00 85.31 96 ARG A CA 1
ATOM 731 C C . ARG A 1 96 ? 6.511 -8.243 -16.206 1.00 85.31 96 ARG A C 1
ATOM 733 O O . ARG A 1 96 ? 6.386 -8.391 -14.993 1.00 85.31 96 ARG A O 1
ATOM 740 N N . ALA A 1 97 ? 7.302 -7.318 -16.746 1.00 90.25 97 ALA A N 1
ATOM 741 C CA . ALA A 1 97 ? 8.035 -6.362 -15.937 1.00 90.25 97 ALA A CA 1
ATOM 742 C C . ALA A 1 97 ? 8.022 -4.948 -16.518 1.00 90.25 97 ALA A C 1
ATOM 744 O O . ALA A 1 97 ? 8.112 -4.764 -17.731 1.00 90.25 97 ALA A O 1
ATOM 745 N N . ILE A 1 98 ? 7.946 -3.950 -15.637 1.00 92.44 98 ILE A N 1
ATOM 746 C CA . ILE A 1 98 ? 8.080 -2.531 -15.985 1.00 92.44 98 ILE A CA 1
ATOM 747 C C . ILE A 1 98 ? 9.254 -1.950 -15.197 1.00 92.44 98 ILE A C 1
ATOM 749 O O . ILE A 1 98 ? 9.225 -1.915 -13.969 1.00 92.44 98 ILE A O 1
ATOM 753 N N . ILE A 1 99 ? 10.276 -1.469 -15.896 1.00 93.88 99 ILE A N 1
ATOM 754 C CA . ILE A 1 99 ? 11.436 -0.783 -15.333 1.00 93.88 99 ILE A CA 1
ATOM 755 C C . ILE A 1 99 ? 11.212 0.725 -15.429 1.00 93.88 99 ILE A C 1
ATOM 757 O O . ILE A 1 99 ? 10.926 1.265 -16.495 1.00 93.88 99 ILE A O 1
ATOM 761 N N . ILE A 1 100 ? 11.368 1.408 -14.303 1.00 93.75 100 ILE A N 1
ATOM 762 C CA . ILE A 1 100 ? 11.216 2.849 -14.144 1.00 93.75 100 ILE A CA 1
ATOM 763 C C . ILE A 1 100 ? 12.570 3.376 -13.689 1.00 93.75 100 ILE A C 1
ATOM 765 O O . ILE A 1 100 ? 12.885 3.380 -12.496 1.00 93.75 100 ILE A O 1
ATOM 769 N N . ASP A 1 101 ? 13.381 3.771 -14.667 1.00 91.19 101 ASP A N 1
ATOM 770 C CA . ASP A 1 101 ? 14.761 4.175 -14.438 1.00 91.19 101 ASP A CA 1
ATOM 771 C C . ASP A 1 101 ? 14.944 5.687 -14.529 1.00 91.19 101 ASP A C 1
ATOM 773 O O . ASP A 1 101 ? 15.138 6.246 -15.608 1.00 91.19 101 ASP A O 1
ATOM 777 N N . TYR A 1 102 ? 14.901 6.347 -13.370 1.00 85.75 102 TYR A N 1
ATOM 778 C CA . TYR A 1 102 ? 15.084 7.796 -13.277 1.00 85.75 102 TYR A CA 1
ATOM 779 C C . TYR A 1 102 ? 16.523 8.231 -13.583 1.00 85.75 102 TYR A C 1
ATOM 781 O O . TYR A 1 102 ? 16.733 9.365 -14.009 1.00 85.75 102 TYR A O 1
ATOM 789 N N . GLY A 1 103 ? 17.507 7.352 -13.368 1.00 81.75 103 GLY A N 1
ATOM 790 C CA . GLY A 1 103 ? 18.919 7.627 -13.639 1.00 81.75 103 GLY A CA 1
ATOM 791 C C . GLY A 1 103 ? 19.345 7.309 -15.075 1.00 81.75 103 GLY A C 1
ATOM 792 O O . GLY A 1 103 ? 20.401 7.757 -15.515 1.00 81.75 103 GLY A O 1
ATOM 793 N N . GLY A 1 104 ? 18.555 6.520 -15.807 1.00 77.06 104 GLY A N 1
ATOM 794 C CA . GLY A 1 104 ? 18.783 6.121 -17.202 1.00 77.06 104 GLY A CA 1
ATOM 795 C C . GLY A 1 104 ? 19.905 5.095 -17.431 1.00 77.06 104 GLY A C 1
ATOM 796 O O . GLY A 1 104 ? 20.003 4.534 -18.525 1.00 77.06 104 GLY A O 1
ATOM 797 N N . ALA A 1 105 ? 20.750 4.841 -16.429 1.00 79.81 105 ALA A N 1
ATOM 798 C CA . ALA A 1 105 ? 21.877 3.916 -16.516 1.00 79.81 105 ALA A CA 1
ATOM 799 C C . ALA A 1 105 ? 21.488 2.458 -16.228 1.00 79.81 105 ALA A C 1
ATOM 801 O O . ALA A 1 105 ? 22.084 1.543 -16.792 1.00 79.81 105 ALA A O 1
ATOM 802 N N . PHE A 1 106 ? 20.489 2.220 -15.379 1.00 84.75 106 PHE A N 1
ATOM 803 C CA . PHE A 1 106 ? 20.110 0.877 -14.944 1.00 84.75 106 PHE A CA 1
ATOM 804 C C . PHE A 1 106 ? 19.412 0.088 -16.056 1.00 84.75 106 PHE A C 1
ATOM 806 O O . PHE A 1 106 ? 19.737 -1.069 -16.315 1.00 84.75 106 PHE A O 1
ATOM 813 N N . ALA A 1 107 ? 18.493 0.737 -16.767 1.00 79.94 107 ALA A N 1
ATOM 814 C CA . ALA A 1 107 ? 17.712 0.144 -17.843 1.00 79.94 107 ALA A CA 1
ATOM 815 C C . ALA A 1 107 ? 18.583 -0.343 -19.016 1.00 79.94 107 ALA A C 1
ATOM 817 O O . ALA A 1 107 ? 18.178 -1.245 -19.744 1.00 79.94 107 ALA A O 1
ATOM 818 N N . SER A 1 108 ? 19.793 0.208 -19.177 1.00 76.44 108 SER A N 1
ATOM 819 C CA . SER A 1 108 ? 20.746 -0.209 -20.216 1.00 76.44 108 SER A CA 1
ATOM 820 C C . SER A 1 108 ? 21.256 -1.650 -20.056 1.00 76.44 108 SER A C 1
ATOM 822 O O . SER A 1 108 ? 21.739 -2.234 -21.024 1.00 76.44 108 SER A O 1
ATOM 824 N N . GLY A 1 109 ? 21.116 -2.242 -18.863 1.00 79.62 109 GLY A N 1
ATOM 825 C CA . 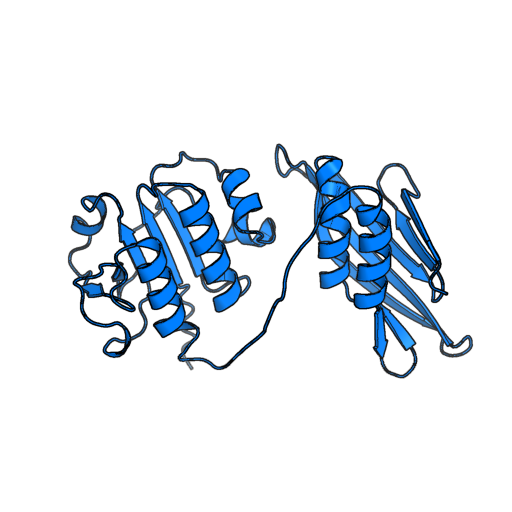GLY A 1 109 ? 21.514 -3.624 -18.588 1.00 79.62 109 GLY A CA 1
ATOM 826 C C . GLY A 1 109 ? 20.591 -4.696 -19.183 1.00 79.62 109 GLY A C 1
ATOM 827 O O . GLY A 1 109 ? 20.999 -5.851 -19.259 1.00 79.62 109 GLY A O 1
ATOM 828 N N . PHE A 1 110 ? 19.383 -4.336 -19.634 1.00 81.75 110 PHE A N 1
ATOM 829 C CA . PHE A 1 110 ? 18.353 -5.287 -20.074 1.00 81.75 110 PHE A CA 1
ATOM 830 C C . PHE A 1 110 ? 18.248 -5.311 -21.603 1.00 81.75 110 PHE A C 1
ATOM 832 O O . PHE A 1 110 ? 17.609 -4.448 -22.206 1.00 81.75 110 PHE A O 1
ATOM 839 N N . ARG A 1 111 ? 18.888 -6.300 -22.244 1.00 74.25 111 ARG A N 1
ATOM 840 C CA . ARG A 1 111 ? 19.084 -6.339 -23.710 1.00 74.25 111 ARG A CA 1
ATOM 841 C C . ARG A 1 111 ? 17.790 -6.445 -24.523 1.00 74.25 111 ARG A C 1
ATOM 843 O O . ARG A 1 111 ? 17.704 -5.828 -25.579 1.00 74.25 111 ARG A O 1
ATOM 850 N N . ASP A 1 112 ? 16.793 -7.167 -24.016 1.00 81.50 112 ASP A N 1
ATOM 851 C CA . ASP A 1 112 ? 15.517 -7.404 -24.711 1.00 81.50 112 ASP A CA 1
ATOM 852 C C . ASP A 1 112 ? 14.407 -6.427 -24.288 1.00 81.50 112 ASP A C 1
ATOM 854 O O . ASP A 1 112 ? 13.240 -6.584 -24.662 1.00 81.50 112 ASP A O 1
ATOM 858 N N . ALA A 1 113 ? 14.743 -5.412 -23.486 1.00 86.19 113 ALA A N 1
ATOM 859 C CA . ALA A 1 113 ? 13.755 -4.480 -22.976 1.00 86.19 113 ALA A CA 1
ATOM 860 C C . ALA A 1 113 ? 13.359 -3.429 -24.022 1.00 86.19 113 ALA A C 1
ATOM 862 O O . ALA A 1 113 ? 14.198 -2.778 -24.648 1.00 86.19 113 ALA A O 1
ATOM 863 N N . ARG A 1 114 ? 12.051 -3.213 -24.182 1.00 91.25 114 ARG A N 1
ATOM 864 C CA . ARG A 1 114 ? 11.509 -2.189 -25.089 1.00 91.25 114 ARG A CA 1
ATOM 865 C C . ARG A 1 114 ? 11.171 -0.922 -24.321 1.00 91.25 114 ARG A C 1
ATOM 867 O O . ARG A 1 114 ? 10.612 -0.990 -23.231 1.00 91.25 114 ARG A O 1
ATOM 874 N N . ARG A 1 115 ? 11.458 0.243 -24.903 1.00 91.62 115 ARG A N 1
ATOM 875 C CA . ARG A 1 115 ? 11.016 1.533 -24.355 1.00 91.62 115 ARG A CA 1
ATOM 876 C C . ARG A 1 115 ? 9.550 1.756 -24.696 1.00 91.62 115 ARG A C 1
ATOM 878 O O . ARG A 1 115 ? 9.174 1.716 -25.868 1.00 91.62 115 ARG A O 1
ATOM 885 N N . VAL A 1 116 ? 8.739 2.010 -23.679 1.00 90.06 116 VAL A N 1
ATOM 886 C CA . VAL A 1 116 ? 7.289 2.148 -23.797 1.00 90.06 116 VAL A CA 1
ATOM 887 C C . VAL A 1 116 ? 6.846 3.423 -23.104 1.00 90.06 116 VAL A C 1
ATOM 889 O O . VAL A 1 116 ? 7.248 3.698 -21.973 1.00 90.06 116 VAL A O 1
ATOM 892 N N . ARG A 1 117 ? 5.985 4.178 -23.782 1.00 88.56 117 ARG A N 1
ATOM 893 C CA . ARG A 1 117 ? 5.339 5.370 -23.237 1.00 88.56 117 ARG A CA 1
ATOM 894 C C . ARG A 1 117 ? 3.873 5.105 -22.943 1.00 88.56 117 ARG A C 1
ATOM 896 O O . ARG A 1 117 ? 3.200 4.383 -23.681 1.00 88.56 117 ARG A O 1
ATOM 903 N N . GLY A 1 118 ? 3.380 5.719 -21.883 1.00 81.00 118 GLY A N 1
ATOM 904 C CA . GLY A 1 118 ? 1.963 5.845 -21.611 1.00 81.00 118 GLY A CA 1
ATOM 905 C C . GLY A 1 118 ? 1.390 7.015 -22.402 1.00 81.00 118 GLY A C 1
ATOM 906 O O . GLY A 1 118 ? 1.234 6.923 -23.620 1.00 81.00 118 GLY A O 1
ATOM 907 N N . LEU A 1 119 ? 1.075 8.123 -21.728 1.00 77.56 119 LEU A N 1
ATOM 908 C CA . LEU A 1 119 ? 0.427 9.284 -22.355 1.00 77.56 119 LEU A CA 1
ATOM 909 C C . LEU A 1 119 ? 1.402 10.359 -22.875 1.00 77.56 119 LEU A C 1
ATOM 911 O O . LEU A 1 119 ? 0.953 11.331 -23.480 1.00 77.56 119 LEU A O 1
ATOM 915 N N . GLY A 1 120 ? 2.715 10.198 -22.687 1.00 72.19 120 GLY A N 1
ATOM 916 C CA . GLY A 1 120 ? 3.727 11.171 -23.113 1.00 72.19 120 GLY A CA 1
ATOM 917 C C . GLY A 1 120 ? 3.880 12.370 -22.165 1.00 72.19 120 GLY A C 1
ATOM 918 O O . GLY A 1 120 ? 4.221 13.467 -22.602 1.00 72.19 120 GLY A O 1
ATOM 919 N N . VAL A 1 121 ? 3.617 12.178 -20.873 1.00 72.38 121 VAL A N 1
ATOM 920 C CA . VAL A 1 121 ? 3.786 13.159 -19.796 1.00 72.38 121 VAL A CA 1
ATOM 921 C C . VAL A 1 121 ? 5.286 13.357 -19.505 1.00 72.38 121 VAL A C 1
ATOM 923 O O . VAL A 1 121 ? 6.051 12.392 -19.514 1.00 72.38 121 VAL A O 1
ATOM 926 N N . PRO A 1 122 ? 5.750 14.580 -19.180 1.00 73.00 122 PRO A N 1
ATOM 927 C CA . PRO A 1 122 ? 7.163 14.856 -18.882 1.00 73.00 122 PRO A CA 1
ATOM 928 C C . PRO A 1 122 ? 7.694 14.221 -17.581 1.00 73.00 122 PRO A C 1
ATOM 930 O O . PRO A 1 122 ? 8.842 14.451 -17.214 1.00 73.00 122 PRO A O 1
ATOM 933 N N . SER A 1 123 ? 6.885 13.441 -16.864 1.00 83.94 123 SER A N 1
ATOM 934 C CA . SER A 1 123 ? 7.256 12.806 -15.601 1.00 83.94 123 SER A CA 1
ATOM 935 C C . SER A 1 123 ? 7.206 11.292 -15.733 1.00 83.94 123 SER A C 1
ATOM 937 O O . SER A 1 123 ? 6.166 10.719 -16.055 1.00 83.94 123 SER A O 1
ATOM 939 N N . LEU A 1 124 ? 8.329 10.652 -15.408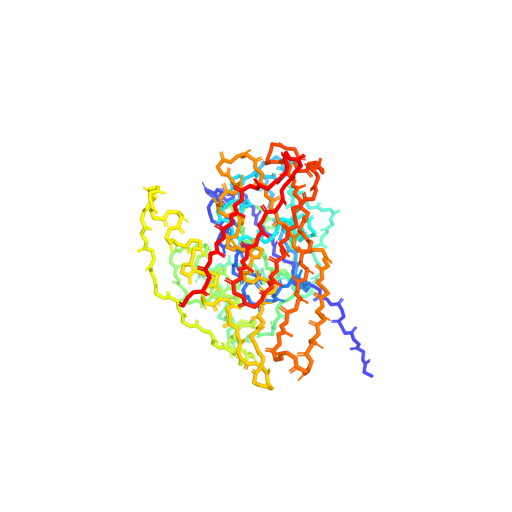 1.00 86.38 124 LEU A N 1
ATOM 940 C CA . LEU A 1 124 ? 8.482 9.203 -15.473 1.00 86.38 124 LEU A CA 1
ATOM 941 C C . LEU A 1 124 ? 7.546 8.468 -14.502 1.00 86.38 124 LEU A C 1
ATOM 943 O O . LEU A 1 124 ? 7.029 7.405 -14.838 1.00 86.38 124 LEU A O 1
ATOM 947 N N . THR A 1 125 ? 7.272 9.061 -13.332 1.00 85.69 125 THR A N 1
ATOM 948 C CA . THR A 1 125 ? 6.294 8.541 -12.366 1.00 85.69 125 THR A CA 1
ATOM 949 C C . THR A 1 125 ? 4.913 8.443 -13.007 1.00 85.69 125 THR A C 1
ATOM 951 O O . THR A 1 125 ? 4.263 7.404 -12.930 1.00 85.69 125 THR A O 1
ATOM 954 N N . TYR A 1 126 ? 4.469 9.515 -13.670 1.00 81.44 126 TYR A N 1
ATOM 955 C CA . TYR A 1 126 ? 3.160 9.548 -14.316 1.00 81.44 126 TYR A CA 1
ATOM 956 C C . TYR A 1 126 ? 3.111 8.669 -15.560 1.00 81.44 126 TYR A C 1
ATOM 958 O O . TYR A 1 126 ? 2.113 7.981 -15.749 1.00 81.44 126 TYR A O 1
ATOM 966 N N . GLU A 1 127 ? 4.188 8.606 -16.345 1.00 84.06 127 GLU A N 1
ATOM 967 C CA . GLU A 1 127 ? 4.299 7.637 -17.437 1.00 84.06 127 GLU A CA 1
ATOM 968 C C . GLU A 1 127 ? 4.084 6.218 -16.915 1.00 84.06 127 GLU A C 1
ATOM 970 O O . GLU A 1 127 ? 3.176 5.527 -17.368 1.00 84.06 127 GLU A O 1
ATOM 975 N N . ALA A 1 128 ? 4.810 5.815 -15.876 1.00 86.38 128 ALA A N 1
ATOM 976 C CA . ALA A 1 128 ? 4.655 4.499 -15.276 1.00 86.38 128 ALA A CA 1
ATOM 977 C C . ALA A 1 128 ? 3.245 4.236 -14.723 1.00 86.38 128 ALA A C 1
ATOM 979 O O . ALA A 1 128 ? 2.695 3.160 -14.950 1.00 86.38 128 ALA A O 1
ATOM 980 N N . ILE A 1 129 ? 2.624 5.212 -14.052 1.00 84.12 129 ILE A N 1
ATOM 981 C CA . ILE A 1 129 ? 1.227 5.101 -13.600 1.00 84.12 129 ILE A CA 1
ATOM 982 C C . ILE A 1 129 ? 0.297 4.883 -14.795 1.00 84.12 129 ILE A C 1
ATOM 984 O O . ILE A 1 129 ? -0.577 4.022 -14.740 1.00 84.12 129 ILE A O 1
ATOM 988 N N . THR A 1 130 ? 0.488 5.627 -15.887 1.00 81.06 130 THR A N 1
ATOM 989 C CA . THR A 1 130 ? -0.338 5.483 -17.092 1.00 81.06 130 THR A CA 1
ATOM 990 C C . THR A 1 130 ? -0.100 4.160 -17.812 1.00 81.06 130 THR A C 1
ATOM 992 O O . THR A 1 130 ? -1.054 3.610 -18.345 1.00 81.06 130 THR A O 1
ATOM 995 N N . LEU A 1 131 ? 1.113 3.598 -17.771 1.00 83.94 131 LEU A N 1
ATOM 996 C CA . LEU A 1 131 ? 1.397 2.246 -18.264 1.00 83.94 131 LEU A CA 1
ATOM 997 C C . LEU A 1 131 ? 0.671 1.187 -17.433 1.00 83.94 131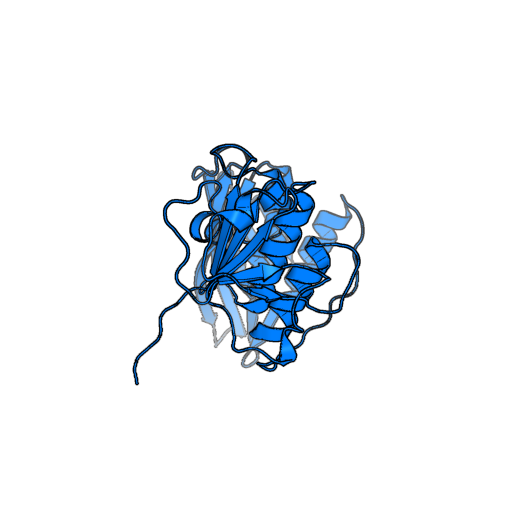 LEU A C 1
ATOM 999 O O . LEU A 1 131 ? 0.001 0.322 -17.993 1.00 83.94 131 LEU A O 1
ATOM 1003 N N . ILE A 1 132 ? 0.766 1.277 -16.101 1.00 80.75 132 ILE A N 1
ATOM 1004 C CA . ILE A 1 132 ? 0.056 0.375 -15.184 1.00 80.75 132 ILE A CA 1
ATOM 1005 C C . ILE A 1 132 ? -1.456 0.479 -15.433 1.00 80.75 132 ILE A C 1
ATOM 1007 O O . ILE A 1 132 ? -2.138 -0.537 -15.544 1.00 80.75 132 ILE A O 1
ATOM 1011 N N . TYR A 1 133 ? -1.976 1.697 -15.598 1.00 72.88 133 TYR A N 1
ATOM 1012 C CA . TYR A 1 133 ? -3.380 1.921 -15.921 1.00 72.88 133 TYR A CA 1
ATOM 1013 C C . TYR A 1 133 ? -3.766 1.344 -17.289 1.00 72.88 133 TYR A C 1
ATOM 1015 O O . TYR A 1 133 ? -4.747 0.615 -17.380 1.00 72.88 133 TYR A O 1
ATOM 1023 N N . GLU A 1 134 ? -3.012 1.622 -18.351 1.00 73.69 134 GLU A N 1
ATOM 1024 C CA . GLU A 1 134 ? -3.331 1.180 -19.715 1.00 73.69 134 GLU A CA 1
ATOM 1025 C C . GLU A 1 134 ? -3.320 -0.349 -19.839 1.00 73.69 134 GLU A C 1
ATOM 1027 O O . GLU A 1 134 ? -4.253 -0.923 -20.401 1.00 73.69 134 GLU A O 1
ATOM 1032 N N . PHE A 1 135 ? -2.308 -1.020 -19.283 1.00 73.06 135 PHE A N 1
ATOM 1033 C CA . PHE A 1 135 ? -2.182 -2.473 -19.398 1.00 73.06 135 PHE A CA 1
ATOM 1034 C C . PHE A 1 135 ? -3.106 -3.243 -18.451 1.00 73.06 135 PHE A C 1
ATOM 1036 O O . PHE A 1 135 ? -3.596 -4.302 -18.840 1.00 73.06 135 PHE A O 1
ATOM 1043 N N . PHE A 1 136 ? -3.363 -2.729 -17.243 1.00 67.25 136 PHE A N 1
ATOM 1044 C CA . PHE A 1 136 ? -3.993 -3.521 -16.179 1.00 67.25 136 PHE A CA 1
ATOM 1045 C C . PHE A 1 136 ? -5.323 -2.959 -15.658 1.00 67.25 136 PHE A C 1
ATOM 1047 O O . PHE A 1 136 ? -6.104 -3.725 -15.105 1.00 67.25 136 PHE A O 1
ATOM 1054 N N . ILE A 1 137 ? -5.625 -1.669 -15.867 1.00 57.53 137 ILE A N 1
ATOM 1055 C CA . ILE A 1 137 ? -6.896 -1.046 -15.441 1.00 57.53 137 ILE A CA 1
ATOM 1056 C C . ILE A 1 137 ? -7.834 -0.792 -16.633 1.00 57.53 137 ILE A C 1
ATOM 1058 O O . ILE A 1 137 ? -9.023 -1.069 -16.561 1.00 57.53 137 ILE A O 1
ATOM 1062 N N . ARG A 1 138 ? -7.345 -0.277 -17.765 1.00 55.38 138 ARG A N 1
ATOM 1063 C CA . ARG A 1 138 ? -8.192 0.055 -18.926 1.00 55.38 138 ARG A CA 1
ATOM 1064 C C . ARG A 1 138 ? -8.647 -1.183 -19.700 1.00 55.38 138 ARG A C 1
ATOM 1066 O O . ARG A 1 138 ? -9.712 -1.169 -20.309 1.00 55.38 138 ARG A O 1
ATOM 1073 N N . ARG A 1 139 ? -7.845 -2.250 -19.678 1.00 56.53 139 ARG A N 1
ATOM 1074 C CA . ARG A 1 139 ? -8.135 -3.523 -20.357 1.00 56.53 139 ARG A CA 1
ATOM 1075 C C . ARG A 1 139 ? -8.909 -4.526 -19.483 1.00 56.53 139 ARG A C 1
ATOM 1077 O O . ARG A 1 139 ? -9.203 -5.612 -19.963 1.00 56.53 139 ARG A O 1
ATOM 1084 N N . ASN A 1 140 ? -9.292 -4.155 -18.253 1.00 42.31 140 ASN A N 1
ATOM 1085 C CA . ASN A 1 140 ? -10.161 -4.934 -17.360 1.00 42.31 140 ASN A CA 1
ATOM 1086 C C . ASN A 1 140 ? -11.073 -4.005 -16.530 1.00 42.31 140 ASN A C 1
ATOM 1088 O O . ASN A 1 140 ? -10.607 -3.213 -15.722 1.00 42.31 140 ASN A O 1
ATOM 1092 N N . ASN A 1 141 ? -12.389 -4.101 -16.736 1.00 38.62 141 ASN A N 1
ATOM 1093 C CA . ASN A 1 141 ? -13.419 -3.234 -16.145 1.00 38.62 141 ASN A CA 1
ATOM 1094 C C . ASN A 1 141 ? -13.400 -3.164 -14.601 1.00 38.62 141 ASN A C 1
ATOM 1096 O O . ASN A 1 141 ? -13.766 -4.156 -13.976 1.00 38.62 141 ASN A O 1
ATOM 1100 N N . TRP A 1 142 ? -13.163 -1.982 -13.999 1.00 26.48 142 TRP A N 1
ATOM 1101 C CA . TRP A 1 142 ? -13.827 -1.541 -12.747 1.00 26.48 142 TRP A CA 1
ATOM 1102 C C . TRP A 1 142 ? -13.567 -0.062 -12.362 1.00 26.48 142 TRP A C 1
ATOM 1104 O O . TRP A 1 142 ? -12.549 0.516 -12.735 1.00 26.48 142 TRP A O 1
ATOM 1114 N N . ARG A 1 143 ? -14.491 0.555 -11.599 1.00 34.28 143 ARG A N 1
ATOM 1115 C CA . ARG A 1 143 ? -14.424 1.927 -11.021 1.00 34.28 143 ARG A CA 1
ATOM 1116 C C . ARG A 1 143 ? -14.548 1.862 -9.489 1.00 34.28 143 ARG A C 1
ATOM 1118 O O . ARG A 1 143 ? -15.315 1.029 -9.015 1.00 34.28 143 ARG A O 1
ATOM 1125 N N . PRO A 1 144 ? -13.903 2.770 -8.724 1.00 33.91 144 PRO A N 1
ATOM 1126 C CA . PRO A 1 144 ? -14.703 3.685 -7.884 1.00 33.91 144 PRO A CA 1
ATOM 1127 C C . PRO A 1 144 ? -14.122 5.109 -7.682 1.00 33.91 144 PRO A C 1
ATOM 1129 O O . PRO A 1 144 ? -12.948 5.378 -7.935 1.00 33.91 144 PRO A O 1
ATOM 1132 N N . ASP A 1 145 ? -14.996 6.009 -7.213 1.00 33.72 145 ASP A N 1
ATOM 1133 C CA . ASP A 1 145 ? -14.801 7.438 -6.902 1.00 33.72 145 ASP A CA 1
ATOM 1134 C C . ASP A 1 145 ? -14.493 7.668 -5.402 1.00 33.72 145 ASP A C 1
ATOM 1136 O O . ASP A 1 145 ? -15.027 6.958 -4.550 1.00 33.72 145 ASP A O 1
ATOM 1140 N N . TYR A 1 146 ? -13.666 8.672 -5.064 1.00 30.98 146 TYR A N 1
ATOM 1141 C CA . TYR A 1 146 ? -13.347 9.046 -3.675 1.00 30.98 146 TYR A CA 1
ATOM 1142 C C . TYR A 1 146 ? -13.096 10.556 -3.492 1.00 30.98 146 TYR A C 1
ATOM 1144 O O . TYR A 1 146 ? -12.009 11.076 -3.767 1.00 30.98 146 TYR A O 1
ATOM 1152 N N . SER A 1 147 ? -14.059 11.263 -2.893 1.00 28.95 147 SER A N 1
ATOM 1153 C CA . SER A 1 147 ? -13.948 12.678 -2.512 1.00 28.95 147 SER A CA 1
ATOM 1154 C C . SER A 1 147 ? -13.529 12.913 -1.036 1.00 28.95 147 SER A C 1
ATOM 1156 O O . SER A 1 147 ? -14.248 12.579 -0.101 1.00 28.95 147 SER A O 1
ATOM 1158 N N . LYS A 1 148 ? -12.333 13.511 -0.887 1.00 33.19 148 LYS A N 1
ATOM 1159 C CA . LYS A 1 148 ? -11.681 14.417 0.114 1.00 33.19 148 LYS A CA 1
ATOM 1160 C C . LYS A 1 148 ? -12.049 14.524 1.636 1.00 33.19 148 LYS A C 1
ATOM 1162 O O . LYS A 1 148 ? -13.122 14.954 2.025 1.00 33.19 148 LYS A O 1
ATOM 1167 N N . ALA A 1 149 ? -10.993 14.272 2.443 1.00 32.38 149 ALA A N 1
ATOM 1168 C CA . ALA A 1 149 ? -10.346 14.887 3.650 1.00 32.38 149 ALA A CA 1
ATOM 1169 C C . ALA A 1 149 ? -10.975 15.974 4.584 1.00 32.38 149 ALA A C 1
ATOM 1171 O O . ALA A 1 149 ? -11.560 16.913 4.076 1.00 32.38 149 ALA A O 1
ATOM 1172 N N . PHE A 1 150 ? -10.672 15.930 5.919 1.00 29.98 150 PHE A N 1
ATOM 1173 C CA . PHE A 1 150 ? -10.081 17.013 6.791 1.00 29.98 150 PHE A CA 1
ATOM 1174 C C . PHE A 1 150 ? -9.778 16.596 8.290 1.00 29.98 150 PHE A C 1
ATOM 1176 O O . PHE A 1 150 ? -10.156 15.508 8.720 1.00 29.98 150 PHE A O 1
ATOM 1183 N N . SER A 1 151 ? -9.030 17.452 9.039 1.00 39.19 151 SER A N 1
ATOM 1184 C CA . SER A 1 151 ? -8.195 17.377 10.301 1.00 39.19 151 SER A CA 1
ATOM 1185 C C . SER A 1 151 ? -8.737 16.884 11.689 1.00 39.19 151 SER A C 1
ATOM 1187 O O . SER A 1 151 ? -9.939 16.838 11.905 1.00 39.19 151 SER A O 1
ATOM 1189 N N . ARG A 1 152 ? -7.809 16.539 12.620 1.00 49.81 152 ARG A N 1
ATOM 1190 C CA . ARG A 1 152 ? -7.891 15.885 13.973 1.00 49.81 152 ARG A CA 1
ATOM 1191 C C . ARG A 1 152 ? -7.955 16.917 15.138 1.00 49.81 152 ARG A C 1
ATOM 1193 O O . ARG A 1 152 ? -7.460 18.010 14.928 1.00 49.81 152 ARG A O 1
ATOM 1200 N N . ASP A 1 153 ? -8.532 16.735 16.338 1.00 48.50 153 ASP A N 1
ATOM 1201 C CA . ASP A 1 153 ? -8.530 15.569 17.248 1.00 48.50 153 ASP A CA 1
ATOM 1202 C C . ASP A 1 153 ? -9.875 15.230 17.941 1.00 48.50 153 ASP A C 1
ATOM 1204 O O . ASP A 1 153 ? -10.128 14.055 18.179 1.00 48.50 153 ASP A O 1
ATOM 1208 N N . VAL A 1 154 ? -10.820 16.160 18.138 1.00 43.72 154 VAL A N 1
ATOM 1209 C CA . VAL A 1 154 ? -12.231 15.803 18.481 1.00 43.72 154 VAL A CA 1
ATOM 1210 C C . VAL A 1 154 ? -12.892 15.063 17.313 1.00 43.72 154 VAL A C 1
ATOM 1212 O O . VAL A 1 154 ? -13.706 14.150 17.464 1.00 43.72 154 VAL A O 1
ATOM 1215 N N . ARG A 1 155 ? -12.430 15.398 16.107 1.00 44.28 155 ARG A N 1
ATOM 1216 C CA . ARG A 1 155 ? -12.787 14.714 14.876 1.00 44.28 155 ARG A CA 1
ATOM 1217 C C . ARG A 1 155 ? -12.357 13.256 14.869 1.00 44.28 155 ARG A C 1
ATOM 1219 O O . ARG A 1 155 ? -12.965 12.525 14.121 1.00 44.28 155 ARG A O 1
ATOM 1226 N N . SER A 1 156 ? -11.367 12.811 15.646 1.00 47.94 156 SER A N 1
ATOM 1227 C CA . SER A 1 156 ? -10.965 11.396 15.659 1.00 47.94 156 SER A CA 1
ATOM 1228 C C . SER A 1 156 ? -12.031 10.517 16.318 1.00 47.94 156 SER A C 1
ATOM 1230 O O . SER A 1 156 ? -12.344 9.468 15.770 1.00 47.94 156 SER A O 1
ATOM 1232 N N . GLY A 1 157 ? -12.638 10.977 17.421 1.00 54.72 157 GLY A N 1
ATOM 1233 C CA . GLY A 1 157 ? -13.759 10.293 18.078 1.00 54.72 157 GLY A CA 1
ATOM 1234 C C . GLY A 1 157 ? -15.041 10.340 17.244 1.00 54.72 157 GLY A C 1
ATOM 1235 O O . GLY A 1 157 ? -15.638 9.302 16.981 1.00 54.72 157 GLY A O 1
ATOM 1236 N N . LEU A 1 158 ? -15.403 11.517 16.717 1.00 53.44 158 LEU A N 1
ATOM 1237 C CA . LEU A 1 158 ? -16.554 11.668 15.810 1.00 53.44 158 LEU A CA 1
ATOM 1238 C C . LEU A 1 158 ? -16.358 10.948 14.465 1.00 53.44 158 LEU A C 1
ATOM 1240 O O . LEU A 1 158 ? -17.313 10.440 13.895 1.00 53.44 158 LEU A O 1
ATOM 1244 N N . TYR A 1 159 ? -15.131 10.892 13.941 1.00 60.44 159 TYR A N 1
ATOM 1245 C CA . TYR A 1 159 ? -14.785 10.122 12.742 1.00 60.44 159 TYR A CA 1
ATOM 1246 C C . TYR A 1 159 ? -14.857 8.631 13.024 1.00 60.44 159 TYR A C 1
ATOM 1248 O O . TYR A 1 159 ? -15.372 7.917 12.181 1.00 60.44 159 TYR A O 1
ATOM 1256 N N . LEU A 1 160 ? -14.367 8.164 14.175 1.00 64.75 160 LEU A N 1
ATOM 1257 C CA . LEU A 1 160 ? -14.483 6.766 14.580 1.00 64.75 160 LEU A CA 1
ATOM 1258 C C . LEU A 1 160 ? -15.962 6.368 14.673 1.00 64.75 160 LEU A C 1
ATOM 1260 O O . LEU A 1 160 ? -16.359 5.436 13.988 1.00 64.75 160 LEU A O 1
ATOM 1264 N N . ALA A 1 161 ? -16.784 7.135 15.399 1.00 61.00 161 ALA A N 1
ATOM 1265 C CA . ALA A 1 161 ? -18.228 6.909 15.493 1.00 61.00 161 ALA A CA 1
ATOM 1266 C C . ALA A 1 161 ? -18.911 6.945 14.113 1.00 61.00 161 ALA A C 1
ATOM 1268 O O . ALA A 1 161 ? -19.598 6.003 13.735 1.00 61.00 161 ALA A O 1
ATOM 1269 N N . ARG A 1 162 ? -18.640 7.973 13.294 1.00 67.12 162 ARG A N 1
ATOM 1270 C CA . ARG A 1 162 ? -19.177 8.080 11.927 1.00 67.12 162 ARG A CA 1
ATOM 1271 C C . ARG A 1 162 ? -18.739 6.925 11.025 1.00 67.12 162 ARG A C 1
ATOM 1273 O O . ARG A 1 162 ? -19.532 6.451 10.228 1.00 67.12 162 ARG A O 1
ATOM 1280 N N . LYS A 1 163 ? -17.477 6.501 11.085 1.00 67.25 163 LYS A N 1
ATOM 1281 C CA . LYS A 1 163 ? -16.955 5.421 10.237 1.00 67.25 163 LYS A CA 1
ATOM 1282 C C . LYS A 1 163 ? -17.401 4.044 10.702 1.00 67.25 163 LYS A C 1
ATOM 1284 O O . LYS A 1 163 ? -17.522 3.165 9.864 1.00 67.25 163 LYS A O 1
ATOM 1289 N N . ILE A 1 164 ? -17.683 3.881 11.990 1.00 74.44 164 ILE A N 1
ATOM 1290 C CA . ILE A 1 164 ? -18.365 2.699 12.515 1.00 74.44 164 ILE A CA 1
ATOM 1291 C C . ILE A 1 164 ? -19.809 2.670 12.013 1.00 74.44 164 ILE A C 1
ATOM 1293 O O . ILE A 1 164 ? -20.207 1.647 11.480 1.00 74.44 164 ILE A O 1
ATOM 1297 N N . LEU A 1 165 ? -20.538 3.793 12.039 1.00 68.62 165 LEU A N 1
ATOM 1298 C CA . LEU A 1 165 ? -21.862 3.890 11.404 1.00 68.62 165 LEU A CA 1
ATOM 1299 C C . LEU A 1 165 ? -21.817 3.605 9.893 1.00 68.62 165 LEU A C 1
ATOM 1301 O O . LEU A 1 165 ? -22.717 2.975 9.364 1.00 68.62 165 LEU A O 1
ATOM 1305 N N . GLU A 1 166 ? -20.770 4.032 9.181 1.00 66.06 166 GLU A N 1
ATOM 1306 C CA . GLU A 1 166 ? -20.580 3.666 7.765 1.00 66.06 166 GLU A CA 1
ATOM 1307 C C . GLU A 1 166 ? -20.204 2.183 7.570 1.00 66.06 166 GLU A C 1
ATOM 1309 O O . GLU A 1 166 ? -20.418 1.641 6.490 1.00 66.06 166 GLU A O 1
ATOM 1314 N N . ALA A 1 167 ? -19.615 1.537 8.582 1.00 71.50 167 ALA A N 1
ATOM 1315 C CA . ALA A 1 167 ? -19.275 0.113 8.570 1.00 71.50 167 ALA A CA 1
ATOM 1316 C C . ALA A 1 167 ? -20.459 -0.780 8.965 1.00 71.50 167 ALA A C 1
ATOM 1318 O O . ALA A 1 167 ? -20.361 -1.999 8.809 1.00 71.50 167 ALA A O 1
ATOM 1319 N N . VAL A 1 168 ? -21.537 -0.181 9.481 1.00 77.12 168 VAL A N 1
ATOM 1320 C CA . VAL A 1 168 ? -22.798 -0.857 9.757 1.00 77.12 168 VAL A CA 1
ATOM 1321 C C . VAL A 1 168 ? -23.488 -1.180 8.436 1.00 77.12 168 VAL A C 1
ATOM 1323 O O . VAL A 1 168 ? -23.738 -0.310 7.603 1.00 77.12 168 VAL A O 1
ATOM 1326 N N . GLN A 1 169 ? -23.821 -2.450 8.263 1.00 72.56 169 GLN A N 1
ATOM 1327 C CA . GLN A 1 169 ? -24.621 -2.952 7.159 1.00 72.56 169 GLN A CA 1
ATOM 1328 C C . GLN A 1 169 ? -25.875 -3.627 7.706 1.00 72.56 169 GLN A C 1
ATOM 1330 O O . GLN A 1 169 ? -25.866 -4.182 8.804 1.00 72.56 169 GLN A O 1
ATOM 1335 N N . VAL A 1 170 ? -26.948 -3.583 6.917 1.00 74.75 170 VAL A N 1
ATOM 1336 C CA . VAL A 1 170 ? -28.191 -4.305 7.199 1.00 74.75 170 VAL A CA 1
ATOM 1337 C C . VAL A 1 170 ? -28.230 -5.529 6.290 1.00 74.75 170 VAL A C 1
ATOM 1339 O O . VAL A 1 170 ? -28.356 -5.388 5.073 1.00 74.75 170 VAL A O 1
ATOM 1342 N N . LEU A 1 171 ? -28.098 -6.720 6.873 1.00 65.50 171 LEU A N 1
ATOM 1343 C CA . LEU A 1 171 ? -28.161 -8.008 6.183 1.00 65.50 171 LEU A CA 1
ATOM 1344 C C . LEU A 1 171 ? -29.299 -8.835 6.786 1.00 65.50 171 LEU A C 1
ATOM 1346 O O . LEU A 1 171 ? -29.300 -9.070 7.987 1.00 65.50 171 LEU A O 1
ATOM 1350 N N . ASP A 1 172 ? -30.269 -9.264 5.974 1.00 57.72 172 ASP A N 1
ATOM 1351 C CA . ASP A 1 172 ? -31.410 -10.087 6.418 1.00 57.72 172 ASP A CA 1
ATOM 1352 C C . ASP A 1 172 ? -32.160 -9.525 7.650 1.00 57.72 172 ASP A C 1
ATOM 1354 O O . ASP A 1 172 ? -32.647 -10.271 8.493 1.00 57.72 172 ASP A O 1
ATOM 1358 N N . ASN A 1 173 ? -32.290 -8.191 7.724 1.00 61.19 173 ASN A N 1
ATOM 1359 C CA . ASN A 1 173 ? -32.846 -7.406 8.846 1.00 61.19 173 ASN A CA 1
ATOM 1360 C C . ASN A 1 173 ? -31.974 -7.327 10.112 1.00 61.19 173 ASN A C 1
ATOM 1362 O O . ASN A 1 173 ? -32.410 -6.760 11.111 1.00 61.19 173 ASN A O 1
ATOM 1366 N N . TYR A 1 174 ? -30.739 -7.819 10.062 1.00 66.00 174 TYR A N 1
ATOM 1367 C CA . TYR A 1 174 ? -29.776 -7.755 11.153 1.00 66.00 174 TYR A CA 1
ATOM 1368 C C . TYR A 1 174 ? -28.672 -6.733 10.878 1.00 66.00 174 TYR A C 1
ATOM 1370 O O . TYR A 1 174 ? -28.181 -6.595 9.756 1.00 66.00 174 TYR A O 1
ATOM 1378 N N . VAL A 1 175 ? -28.269 -6.018 11.925 1.00 77.69 175 VAL A N 1
ATOM 1379 C CA . VAL A 1 175 ? -27.177 -5.041 11.883 1.00 77.69 175 VAL A CA 1
ATOM 1380 C C . VAL A 1 175 ? -25.850 -5.779 12.076 1.00 77.69 175 VAL A C 1
ATOM 1382 O O . VAL A 1 175 ? -25.699 -6.524 13.039 1.00 77.69 175 VAL A O 1
ATOM 1385 N N . VAL A 1 176 ? -24.885 -5.593 11.172 1.00 80.88 176 VAL A N 1
ATOM 1386 C CA . VAL A 1 176 ? -23.540 -6.205 11.242 1.00 80.88 176 VAL A CA 1
ATOM 1387 C C . VAL A 1 176 ? -22.448 -5.190 10.895 1.00 80.88 176 VAL A C 1
ATOM 1389 O O . VAL A 1 176 ? -22.702 -4.221 10.185 1.00 80.88 176 VAL A O 1
ATOM 1392 N N . LEU A 1 177 ? -21.217 -5.416 11.358 1.00 81.44 177 LEU A N 1
ATOM 1393 C CA . LEU A 1 177 ? -20.038 -4.598 11.053 1.00 81.44 177 LEU A CA 1
ATOM 1394 C C . LEU A 1 177 ? -19.117 -5.263 10.023 1.00 81.44 177 LEU A C 1
ATOM 1396 O O . LEU A 1 177 ? -18.743 -6.431 10.158 1.00 81.44 177 LEU A O 1
ATOM 1400 N N . GLU A 1 178 ? -18.646 -4.490 9.042 1.00 80.94 178 GLU A N 1
ATOM 1401 C CA . GLU A 1 178 ? -17.663 -4.969 8.064 1.00 80.94 178 GLU A CA 1
ATOM 1402 C C . GLU A 1 178 ? -16.222 -4.996 8.647 1.00 80.94 178 GLU A C 1
ATOM 1404 O O . GLU A 1 178 ? -15.655 -3.935 8.948 1.00 80.94 178 GLU A O 1
ATOM 1409 N N . PRO A 1 179 ? -15.554 -6.168 8.759 1.00 75.06 179 PRO A N 1
ATOM 1410 C CA . PRO A 1 179 ? -14.253 -6.279 9.434 1.00 75.06 179 PRO A CA 1
ATOM 1411 C C . PRO A 1 179 ? -13.115 -5.469 8.791 1.00 75.06 179 PRO A C 1
ATOM 1413 O O . PRO A 1 179 ? -12.268 -4.909 9.491 1.00 75.06 179 PRO A O 1
ATOM 1416 N N . SER A 1 180 ? -13.087 -5.381 7.459 1.00 69.00 180 SER A N 1
ATOM 1417 C CA . SER A 1 180 ? -12.105 -4.614 6.674 1.00 69.00 180 SER A CA 1
ATOM 1418 C C . SER A 1 180 ? -12.190 -3.115 6.952 1.00 69.00 180 SER A C 1
ATOM 1420 O O . SER A 1 180 ? -11.172 -2.460 7.206 1.00 69.00 180 SER A O 1
ATOM 1422 N N . VAL A 1 181 ? -13.408 -2.571 6.923 1.00 74.38 181 VAL A N 1
ATOM 1423 C CA . VAL A 1 181 ? -13.679 -1.147 7.166 1.00 74.38 181 VAL A CA 1
ATOM 1424 C C . VAL A 1 181 ? -13.396 -0.801 8.622 1.00 74.38 181 VAL A C 1
ATOM 1426 O O . VAL A 1 181 ? -12.783 0.234 8.905 1.00 74.38 181 VAL A O 1
ATOM 1429 N N . LEU A 1 182 ? -13.753 -1.692 9.547 1.00 79.38 182 LEU A N 1
ATOM 1430 C CA . LEU A 1 182 ? -13.478 -1.531 10.968 1.00 79.38 182 LEU A CA 1
ATOM 1431 C C . LEU A 1 182 ? -11.970 -1.487 11.260 1.00 79.38 182 LEU A C 1
ATOM 1433 O O . LEU A 1 182 ? -11.490 -0.554 11.910 1.00 79.38 182 LEU A O 1
ATOM 1437 N N . ALA A 1 183 ? -11.192 -2.424 10.710 1.00 76.12 183 ALA A N 1
ATOM 1438 C CA . ALA A 1 183 ? -9.739 -2.437 10.865 1.00 76.12 183 ALA A CA 1
ATOM 1439 C C . ALA A 1 183 ? -9.087 -1.150 10.330 1.00 76.12 183 ALA A C 1
ATOM 1441 O O . ALA A 1 183 ? -8.213 -0.569 10.979 1.00 76.12 183 ALA A O 1
ATOM 1442 N N . PHE A 1 184 ? -9.536 -0.662 9.168 1.00 77.25 184 PHE A N 1
ATOM 1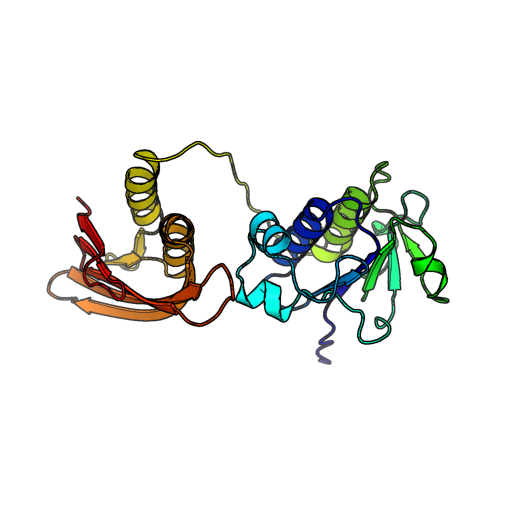443 C CA . PHE A 1 184 ? -9.072 0.605 8.598 1.00 77.25 184 PHE A CA 1
ATOM 1444 C C . PHE A 1 184 ? -9.408 1.803 9.497 1.00 77.25 184 PHE A C 1
ATOM 1446 O O . PHE A 1 184 ? -8.573 2.688 9.713 1.00 77.25 184 PHE A O 1
ATOM 1453 N N . THR A 1 185 ? -10.620 1.810 10.044 1.00 77.62 185 THR A N 1
ATOM 1454 C CA . THR A 1 185 ? -11.146 2.882 10.890 1.00 77.62 185 THR A CA 1
ATOM 1455 C C . THR A 1 185 ? -10.356 3.000 12.194 1.00 77.62 185 THR A C 1
ATOM 1457 O O . THR A 1 185 ? -9.864 4.082 12.533 1.00 77.62 185 THR A O 1
ATOM 1460 N N . ILE A 1 186 ? -10.132 1.880 12.881 1.00 79.31 186 ILE A N 1
ATOM 1461 C CA . ILE A 1 186 ? -9.447 1.842 14.180 1.00 79.31 186 ILE A CA 1
ATOM 1462 C C . ILE A 1 186 ? -7.938 2.078 14.020 1.00 79.31 186 ILE A C 1
ATOM 1464 O O . ILE A 1 186 ? -7.307 2.712 14.874 1.00 79.31 186 ILE A O 1
ATOM 1468 N N . ARG A 1 187 ? -7.345 1.689 12.880 1.00 78.19 187 ARG A N 1
ATOM 1469 C CA . ARG A 1 187 ? -5.917 1.906 12.582 1.00 78.19 187 ARG A CA 1
ATOM 1470 C C . ARG A 1 187 ? -5.491 3.359 12.775 1.00 78.19 187 ARG A C 1
ATOM 1472 O O . ARG A 1 187 ? -4.408 3.618 13.293 1.00 78.19 187 ARG A O 1
ATOM 1479 N N . ARG A 1 188 ? -6.343 4.324 12.422 1.00 74.25 188 ARG A N 1
ATOM 1480 C CA . ARG A 1 188 ? -6.022 5.753 12.547 1.00 74.25 188 ARG A CA 1
ATOM 1481 C C . ARG A 1 188 ? -5.893 6.230 13.998 1.00 74.25 188 ARG A C 1
ATOM 1483 O O . ARG A 1 188 ? -5.136 7.174 14.240 1.00 74.25 188 ARG A O 1
ATOM 1490 N N . VAL A 1 189 ? -6.621 5.605 14.923 1.00 73.06 189 VAL A N 1
ATOM 1491 C CA . VAL A 1 189 ? -6.566 5.886 16.367 1.00 73.06 189 VAL A CA 1
ATOM 1492 C C . VAL A 1 189 ? -5.274 5.320 16.948 1.00 73.06 189 VAL A C 1
ATOM 1494 O O . VAL A 1 189 ? -4.503 6.036 17.583 1.00 73.06 189 VAL A O 1
ATOM 1497 N N . TYR A 1 190 ? -4.974 4.060 16.644 1.00 78.38 190 TYR A N 1
ATOM 1498 C CA . TYR A 1 190 ? -3.813 3.365 17.201 1.00 78.38 190 TYR A CA 1
ATOM 1499 C C . TYR A 1 190 ? -2.479 3.784 16.577 1.00 78.38 190 TYR A C 1
ATOM 1501 O O . TYR A 1 190 ? -1.454 3.711 17.252 1.00 78.38 190 TYR A O 1
ATOM 1509 N N . MET A 1 191 ? -2.476 4.355 15.368 1.00 78.38 191 MET A N 1
ATOM 1510 C CA . MET A 1 191 ? -1.279 5.005 14.816 1.00 78.38 191 MET A CA 1
ATOM 1511 C C . MET A 1 191 ? -0.756 6.128 15.718 1.00 78.38 191 MET A C 1
ATOM 1513 O O . MET A 1 191 ? 0.455 6.291 15.842 1.00 78.38 191 MET A O 1
ATOM 1517 N N . ASN A 1 192 ? -1.638 6.871 16.393 1.00 71.31 192 ASN A N 1
ATOM 1518 C CA . ASN A 1 192 ? -1.216 7.900 17.349 1.00 71.31 192 ASN A CA 1
ATOM 1519 C C . ASN A 1 192 ? -0.598 7.289 18.622 1.00 71.31 192 ASN A C 1
ATOM 1521 O O . ASN A 1 192 ? 0.209 7.938 19.277 1.00 71.31 192 ASN A O 1
ATOM 1525 N N . LYS A 1 193 ? -0.927 6.028 18.934 1.00 71.06 193 LYS A N 1
ATOM 1526 C CA . LYS A 1 193 ? -0.314 5.227 20.006 1.00 71.06 193 LYS A CA 1
ATOM 1527 C C . LYS A 1 193 ? 0.934 4.456 19.531 1.00 71.06 193 LYS A C 1
ATOM 1529 O O . LYS A 1 193 ? 1.463 3.627 20.264 1.00 71.06 193 LYS A O 1
ATOM 1534 N N . GLY A 1 194 ? 1.410 4.698 18.304 1.00 77.06 194 GLY A N 1
ATOM 1535 C CA . GLY A 1 194 ? 2.573 4.012 17.730 1.00 77.06 194 GLY A CA 1
ATOM 1536 C C . GLY A 1 194 ? 2.301 2.574 17.276 1.00 77.06 194 GLY A C 1
ATOM 1537 O O . GLY A 1 194 ? 3.238 1.775 17.197 1.00 77.06 194 GLY A O 1
ATOM 1538 N N . LEU A 1 195 ? 1.043 2.240 16.974 1.00 82.56 195 LEU A N 1
ATOM 1539 C CA . LEU A 1 195 ? 0.593 0.901 16.595 1.00 82.56 195 LEU A CA 1
ATOM 1540 C C . LEU A 1 195 ? -0.100 0.891 15.223 1.00 82.56 195 LEU A C 1
ATOM 1542 O O . LEU A 1 195 ? -0.758 1.851 14.827 1.00 82.56 195 LEU A O 1
ATOM 1546 N N . VAL A 1 196 ? 0.028 -0.212 14.488 1.00 84.50 196 VAL A N 1
ATOM 1547 C CA . VAL A 1 196 ? -0.711 -0.476 13.239 1.00 84.50 196 VAL A CA 1
ATOM 1548 C C . VAL A 1 196 ? -1.488 -1.773 13.397 1.00 84.50 196 VAL A C 1
ATOM 1550 O O . VAL A 1 196 ? -0.978 -2.693 14.022 1.00 84.50 196 VAL A O 1
ATOM 1553 N N . ILE A 1 197 ? -2.695 -1.846 12.833 1.00 85.00 197 ILE A N 1
ATOM 1554 C CA . ILE A 1 197 ? -3.634 -2.949 13.077 1.00 85.00 197 ILE A CA 1
ATOM 1555 C C . ILE A 1 197 ? -4.072 -3.639 11.782 1.00 85.00 197 ILE A C 1
ATOM 1557 O O . ILE A 1 197 ? -4.237 -2.948 10.771 1.00 85.00 197 ILE A O 1
ATOM 1561 N N . ASP A 1 198 ? -4.294 -4.955 11.814 1.00 83.31 198 ASP A N 1
ATOM 1562 C CA . ASP A 1 198 ? -4.776 -5.786 10.692 1.00 83.31 198 ASP A CA 1
ATOM 1563 C C . ASP A 1 198 ? -5.846 -6.788 11.177 1.00 83.31 198 ASP A C 1
ATOM 1565 O O . ASP A 1 198 ? -5.674 -7.326 12.266 1.00 83.31 198 ASP A O 1
ATOM 1569 N N . PRO A 1 199 ? -6.945 -7.063 10.450 1.00 83.38 199 PRO A N 1
ATOM 1570 C CA . PRO A 1 199 ? -7.950 -8.015 10.916 1.00 83.38 199 PRO A CA 1
ATOM 1571 C C . PRO A 1 199 ? -7.439 -9.459 10.838 1.00 83.38 199 PRO A C 1
ATOM 1573 O O . PRO A 1 199 ? -6.834 -9.858 9.846 1.00 83.38 199 PRO A O 1
ATOM 1576 N N . ILE A 1 200 ? -7.701 -10.245 11.885 1.00 87.31 200 ILE A N 1
ATOM 1577 C CA . ILE A 1 200 ? -7.309 -11.661 11.994 1.00 87.31 200 ILE A CA 1
ATOM 1578 C C . ILE A 1 200 ? -8.517 -12.573 11.822 1.00 87.31 200 ILE A C 1
ATOM 1580 O O . ILE A 1 200 ? -8.474 -13.544 11.071 1.00 87.31 200 ILE A O 1
ATOM 1584 N N . LYS A 1 201 ? -9.576 -12.302 12.587 1.00 87.56 201 LYS A N 1
ATOM 1585 C CA . LYS A 1 201 ? -10.715 -13.205 12.742 1.00 87.56 201 LYS A CA 1
ATOM 1586 C C . LYS A 1 201 ? -11.981 -12.396 12.965 1.00 87.56 201 LYS A C 1
ATOM 1588 O O . LYS A 1 201 ? -11.946 -11.399 13.677 1.00 87.56 201 LYS A O 1
ATOM 1593 N N . ALA A 1 202 ? -13.087 -12.851 12.394 1.00 87.19 202 ALA A N 1
ATOM 1594 C CA . ALA A 1 202 ? -14.414 -12.329 12.672 1.00 87.19 202 ALA A CA 1
ATOM 1595 C C . ALA A 1 202 ? -15.355 -13.506 12.946 1.00 87.19 202 ALA A C 1
ATOM 1597 O O . ALA A 1 202 ? -15.364 -14.469 12.183 1.00 87.19 202 ALA A O 1
ATOM 1598 N N . ASN A 1 203 ? -16.113 -13.424 14.034 1.00 89.25 203 ASN A N 1
ATOM 1599 C CA . ASN A 1 203 ? -17.195 -14.341 14.376 1.00 89.25 203 ASN A CA 1
ATOM 1600 C C . ASN A 1 203 ? -18.488 -13.535 14.488 1.00 89.25 203 ASN A C 1
ATOM 1602 O O . ASN A 1 203 ? -18.459 -12.429 15.025 1.00 89.25 203 ASN A O 1
ATOM 1606 N N . ILE A 1 204 ? -19.594 -14.097 14.013 1.00 88.06 204 ILE A N 1
ATOM 1607 C CA . ILE A 1 204 ? -20.926 -13.497 14.096 1.00 88.06 204 ILE A CA 1
ATOM 1608 C C . ILE A 1 204 ? -21.857 -14.550 14.695 1.00 88.06 204 ILE A C 1
ATOM 1610 O O . ILE A 1 204 ? -21.867 -15.692 14.238 1.00 88.06 204 ILE A O 1
ATOM 1614 N N . GLU A 1 205 ? -22.613 -14.153 15.705 1.00 86.81 205 GLU A N 1
ATOM 1615 C CA . GLU A 1 205 ? -23.677 -14.915 16.341 1.00 86.81 205 GLU A CA 1
ATOM 1616 C C . GLU A 1 205 ? -24.959 -14.081 16.264 1.00 86.81 205 GLU A C 1
ATOM 1618 O O . GLU A 1 205 ? -24.962 -12.896 16.594 1.00 86.81 205 GLU A O 1
ATOM 1623 N N . ILE A 1 206 ? -26.028 -14.681 15.744 1.00 82.38 206 ILE A N 1
ATOM 1624 C CA . ILE A 1 206 ? -27.301 -14.001 15.493 1.00 82.38 206 ILE A CA 1
ATOM 1625 C C . ILE A 1 206 ? -28.339 -14.606 16.432 1.00 82.38 206 ILE A C 1
ATOM 1627 O O . ILE A 1 206 ? -28.683 -15.782 16.292 1.00 82.38 206 ILE A O 1
ATOM 1631 N N . ASP A 1 207 ? -28.850 -13.799 17.358 1.00 79.56 207 ASP A N 1
ATOM 1632 C CA . ASP A 1 207 ? -30.017 -14.141 18.159 1.00 79.56 207 ASP A CA 1
ATOM 1633 C C . ASP A 1 207 ? -31.284 -13.760 17.386 1.00 79.56 207 ASP A C 1
ATOM 1635 O O . ASP A 1 207 ? -31.677 -12.595 17.264 1.00 79.56 207 ASP A O 1
ATOM 1639 N N . VAL A 1 208 ? -31.927 -14.784 16.834 1.00 76.06 208 VAL A N 1
ATOM 1640 C CA . VAL A 1 208 ? -33.137 -14.645 16.018 1.00 76.06 208 VAL A CA 1
ATOM 1641 C C . VAL A 1 208 ? -34.360 -14.270 16.868 1.00 76.06 208 VAL A C 1
ATOM 1643 O O . VAL A 1 208 ? -35.312 -13.706 16.335 1.00 76.06 208 VAL A O 1
ATOM 1646 N N . VAL A 1 209 ? -34.350 -14.586 18.168 1.00 76.94 209 VAL A N 1
ATOM 1647 C CA . VAL A 1 209 ? -35.472 -14.374 19.096 1.00 76.94 209 VAL A CA 1
ATOM 1648 C C . VAL A 1 209 ? -35.487 -12.933 19.587 1.00 76.94 209 VAL A C 1
ATOM 1650 O O . VAL A 1 209 ? -36.535 -12.289 19.563 1.00 76.94 209 VAL A O 1
ATOM 1653 N N . GLU A 1 210 ? -34.329 -12.419 19.996 1.00 75.19 210 GLU A N 1
ATOM 1654 C CA . GLU A 1 210 ? -34.185 -11.032 20.448 1.00 75.19 210 GLU A CA 1
ATOM 1655 C C . GLU A 1 210 ? -33.974 -10.047 19.289 1.00 75.19 210 GLU A C 1
ATOM 1657 O O . GLU A 1 210 ? -34.045 -8.834 19.484 1.00 75.19 210 GLU A O 1
ATOM 1662 N N . GLY A 1 211 ? -33.730 -10.547 18.072 1.00 70.94 211 GLY A N 1
ATOM 1663 C CA . GLY A 1 211 ? -33.425 -9.708 16.913 1.00 70.94 211 GLY A CA 1
ATOM 1664 C C . GLY A 1 211 ? -32.045 -9.048 17.007 1.00 70.94 211 GLY A C 1
ATOM 1665 O O . GLY A 1 211 ? -31.838 -7.977 16.437 1.00 70.94 211 GLY A O 1
ATOM 1666 N N . ARG A 1 212 ? -31.111 -9.656 17.747 1.00 80.25 212 ARG A N 1
ATOM 1667 C CA . ARG A 1 212 ? -29.810 -9.074 18.101 1.00 80.25 212 ARG A CA 1
ATOM 1668 C C . ARG A 1 212 ? -28.658 -9.812 17.438 1.00 80.25 212 ARG A C 1
ATOM 1670 O O . ARG A 1 212 ? -28.732 -11.004 17.156 1.00 80.25 212 ARG A O 1
ATOM 1677 N N . VAL A 1 213 ? -27.574 -9.084 17.184 1.00 83.00 213 VAL A N 1
ATOM 1678 C CA . VAL A 1 213 ? -26.334 -9.654 16.654 1.00 83.00 213 VAL A CA 1
ATOM 1679 C C . VAL A 1 213 ? -25.200 -9.389 17.618 1.00 83.00 213 VAL A C 1
ATOM 1681 O O . VAL A 1 213 ? -24.894 -8.237 17.923 1.00 83.00 213 VAL A O 1
ATOM 1684 N N . HIS A 1 214 ? -24.518 -10.467 17.987 1.00 88.62 214 HIS A N 1
ATOM 1685 C CA . HIS A 1 214 ? -23.230 -10.419 18.648 1.00 88.62 214 HIS A CA 1
ATOM 1686 C C . HIS A 1 214 ? -22.133 -10.704 17.627 1.00 88.62 214 HIS A C 1
ATOM 1688 O O . HIS A 1 214 ? -22.032 -11.792 17.062 1.00 88.62 214 HIS A O 1
ATOM 1694 N N . GLN A 1 215 ? -21.272 -9.727 17.378 1.00 90.38 215 GLN A N 1
ATOM 1695 C CA . GLN A 1 215 ? -20.143 -9.879 16.475 1.00 90.38 215 GLN A CA 1
ATOM 1696 C C . GLN A 1 215 ? -18.835 -9.597 17.201 1.00 90.38 215 GLN A C 1
ATOM 1698 O O . GLN A 1 215 ? -18.672 -8.581 17.866 1.00 90.38 215 GLN A O 1
ATOM 1703 N N . ARG A 1 216 ? -17.861 -10.487 17.020 1.00 92.94 216 ARG A N 1
ATOM 1704 C CA . ARG A 1 216 ? -16.517 -10.368 17.585 1.00 92.94 216 ARG A CA 1
ATOM 1705 C C . ARG A 1 216 ? -15.489 -10.322 16.467 1.00 92.94 216 ARG A C 1
ATOM 1707 O O . ARG A 1 216 ? -15.322 -11.302 15.739 1.00 92.94 216 ARG A O 1
ATOM 1714 N N . ILE A 1 217 ? -14.763 -9.216 16.351 1.00 91.38 217 ILE A N 1
ATOM 1715 C CA . ILE A 1 217 ? -13.689 -9.017 15.374 1.00 91.38 217 ILE A CA 1
ATOM 1716 C C . ILE A 1 217 ? -12.364 -8.857 16.120 1.00 91.38 217 ILE A C 1
ATOM 1718 O O . ILE A 1 217 ? -12.184 -7.935 16.906 1.00 91.38 217 ILE A O 1
ATOM 1722 N N . VAL A 1 218 ? -11.413 -9.746 15.852 1.00 91.25 218 VAL A N 1
ATOM 1723 C CA . VAL A 1 218 ? -10.064 -9.709 16.423 1.00 91.25 218 VAL A CA 1
ATOM 1724 C C . VAL A 1 218 ? -9.111 -9.111 15.399 1.00 91.25 218 VAL A C 1
ATOM 1726 O O . VAL A 1 218 ? -9.031 -9.575 14.258 1.00 91.25 218 VAL A O 1
ATOM 1729 N N . LEU A 1 219 ? -8.373 -8.089 15.814 1.00 91.75 219 LEU A N 1
ATOM 1730 C CA . LEU A 1 219 ? -7.394 -7.357 15.028 1.00 91.75 219 LEU A CA 1
ATOM 1731 C C . LEU A 1 219 ? -6.001 -7.530 15.650 1.00 91.75 219 LEU A C 1
ATOM 1733 O O . LEU A 1 219 ? -5.837 -7.388 16.854 1.00 91.75 219 LEU A O 1
ATOM 1737 N N . LYS A 1 220 ? -4.972 -7.769 14.841 1.00 91.62 220 LYS A N 1
ATOM 1738 C CA . LYS A 1 220 ? -3.583 -7.863 15.292 1.00 91.62 220 LYS A CA 1
ATOM 1739 C C . LYS A 1 220 ? -2.931 -6.498 15.320 1.00 91.62 220 LYS A C 1
ATOM 1741 O O . LYS A 1 220 ? -2.910 -5.830 14.286 1.00 91.62 220 LYS A O 1
ATOM 1746 N N . ALA A 1 221 ? -2.333 -6.109 16.438 1.00 89.75 221 ALA A N 1
ATOM 1747 C CA . ALA A 1 221 ? -1.542 -4.895 16.548 1.00 89.75 221 ALA A CA 1
ATOM 1748 C C . ALA A 1 221 ? -0.043 -5.168 16.351 1.00 89.75 221 ALA A C 1
ATOM 1750 O O . ALA A 1 221 ? 0.518 -6.164 16.803 1.00 89.75 221 ALA A O 1
ATOM 1751 N N . TYR A 1 222 ? 0.639 -4.223 15.709 1.00 86.44 222 TYR A N 1
ATOM 1752 C CA . TYR A 1 222 ? 2.080 -4.247 15.478 1.00 86.44 222 TYR A CA 1
ATOM 1753 C C . TYR A 1 222 ? 2.713 -2.919 15.883 1.00 86.44 222 TYR A C 1
ATOM 1755 O O . TYR A 1 222 ? 2.158 -1.850 15.621 1.00 86.44 222 TYR A O 1
ATOM 1763 N N . SER A 1 223 ? 3.920 -2.966 16.449 1.00 87.69 223 SER A N 1
ATOM 1764 C CA . SER A 1 223 ? 4.712 -1.764 16.736 1.00 87.69 223 SER A CA 1
ATOM 1765 C C . SER A 1 223 ? 5.081 -1.035 15.443 1.00 87.69 223 SER A C 1
ATOM 1767 O O . SER A 1 223 ? 5.728 -1.616 14.575 1.00 87.69 223 SER A O 1
ATOM 1769 N N . MET A 1 224 ? 4.785 0.263 15.327 1.00 80.38 224 MET A N 1
ATOM 1770 C CA . MET A 1 224 ? 5.186 1.060 14.155 1.00 80.38 224 MET A CA 1
ATOM 1771 C C . MET A 1 224 ? 6.703 1.097 13.932 1.00 80.38 224 MET A C 1
ATOM 1773 O O . MET A 1 224 ? 7.148 1.265 12.800 1.00 80.38 224 MET A O 1
ATOM 1777 N N . ARG A 1 225 ? 7.511 0.963 14.993 1.00 74.25 225 ARG A N 1
ATOM 1778 C CA . ARG A 1 225 ? 8.975 1.106 14.910 1.00 74.25 225 ARG A CA 1
ATOM 1779 C C . ARG A 1 225 ? 9.664 -0.146 14.366 1.00 74.25 225 ARG A C 1
ATOM 1781 O O . ARG A 1 225 ? 10.713 -0.033 13.741 1.00 74.25 225 ARG A O 1
ATOM 1788 N N . SER A 1 226 ? 9.112 -1.327 14.639 1.00 78.31 226 SER A N 1
ATOM 1789 C CA . SER A 1 226 ? 9.760 -2.616 14.347 1.00 78.31 226 SER A CA 1
ATOM 1790 C C . SER A 1 226 ? 8.874 -3.617 13.604 1.00 78.31 226 SER A C 1
ATOM 1792 O O . SER A 1 226 ? 9.371 -4.664 13.197 1.00 78.31 226 SER A O 1
ATOM 1794 N N . LEU A 1 227 ? 7.580 -3.318 13.448 1.00 77.44 227 LEU A N 1
ATOM 1795 C CA . LEU A 1 227 ? 6.538 -4.220 12.944 1.00 77.44 227 LEU A CA 1
ATOM 1796 C C . LEU A 1 227 ? 6.497 -5.571 13.672 1.00 77.44 227 LEU A C 1
ATOM 1798 O O . LEU A 1 227 ? 6.040 -6.571 13.119 1.00 77.44 227 LEU A O 1
ATOM 1802 N N . ARG A 1 228 ? 6.999 -5.605 14.911 1.00 83.50 228 ARG A N 1
ATOM 1803 C CA . ARG A 1 228 ? 6.846 -6.747 15.806 1.00 83.50 228 ARG A CA 1
ATOM 1804 C C . ARG A 1 228 ? 5.435 -6.768 16.363 1.00 83.50 228 ARG A C 1
ATOM 1806 O O . ARG A 1 228 ? 4.825 -5.710 16.528 1.00 83.50 228 ARG A O 1
ATOM 1813 N N . ASP A 1 229 ? 4.977 -7.978 16.644 1.00 86.81 229 ASP A N 1
ATOM 1814 C CA . ASP A 1 229 ? 3.722 -8.239 17.334 1.00 86.81 229 ASP A CA 1
ATOM 1815 C C . ASP A 1 229 ? 3.634 -7.396 18.615 1.00 86.81 229 ASP A C 1
ATOM 1817 O O . ASP A 1 229 ? 4.597 -7.328 19.386 1.00 86.81 229 ASP A O 1
ATOM 1821 N N . ALA A 1 230 ? 2.517 -6.693 18.778 1.00 85.12 230 ALA A N 1
ATOM 1822 C CA . ALA A 1 230 ? 2.237 -5.816 19.906 1.00 85.12 230 ALA A CA 1
ATOM 1823 C C . ALA A 1 230 ? 0.960 -6.225 20.663 1.00 85.12 230 ALA A C 1
ATOM 1825 O O . ALA A 1 230 ? 0.512 -5.468 21.526 1.00 85.12 230 ALA A O 1
ATOM 1826 N N . GLY A 1 231 ? 0.418 -7.411 20.365 1.00 88.81 231 GLY A N 1
ATOM 1827 C CA . GLY A 1 231 ? -0.807 -7.947 20.949 1.00 88.81 231 GLY A CA 1
ATOM 1828 C C . GLY A 1 231 ? -2.014 -7.793 20.030 1.00 88.81 231 GLY A C 1
ATOM 1829 O O . GLY A 1 231 ? -1.902 -7.310 18.904 1.00 88.81 231 GLY A O 1
ATOM 1830 N N . ASP A 1 232 ? -3.176 -8.186 20.537 1.00 91.81 232 ASP A N 1
ATOM 1831 C CA . ASP A 1 232 ? -4.433 -8.140 19.799 1.00 91.81 232 ASP A CA 1
ATOM 1832 C C . ASP A 1 232 ? -5.333 -7.005 20.314 1.00 91.81 232 ASP A C 1
ATOM 1834 O O . ASP A 1 232 ? -5.228 -6.554 21.456 1.00 91.81 232 ASP A O 1
ATOM 1838 N N . ILE A 1 233 ? -6.201 -6.524 19.431 1.00 90.62 233 ILE A N 1
ATOM 1839 C CA . ILE A 1 233 ? -7.272 -5.569 19.695 1.00 90.62 233 ILE A CA 1
ATOM 1840 C C . ILE A 1 233 ? -8.565 -6.266 19.311 1.00 90.62 233 ILE A C 1
ATOM 1842 O O . ILE A 1 233 ? -8.717 -6.741 18.187 1.00 90.62 233 ILE A O 1
ATOM 1846 N N . GLU A 1 234 ? -9.499 -6.325 20.238 1.00 93.06 234 GLU A N 1
ATOM 1847 C CA . GLU A 1 234 ? -10.780 -6.976 20.047 1.00 93.06 234 GLU A CA 1
ATOM 1848 C C . GLU A 1 234 ? -11.878 -5.929 19.915 1.00 93.06 234 GLU A C 1
ATOM 1850 O O . GLU A 1 234 ? -11.925 -4.967 20.675 1.00 93.06 234 GLU A O 1
ATOM 1855 N N . VAL A 1 235 ? -12.756 -6.112 18.936 1.00 90.50 235 VAL A N 1
ATOM 1856 C CA . VAL A 1 235 ? -13.950 -5.295 18.762 1.00 90.50 235 VAL A CA 1
ATOM 1857 C C . VAL A 1 235 ? -15.167 -6.184 18.911 1.00 90.50 235 VAL A C 1
ATOM 1859 O O . VAL A 1 235 ? -15.337 -7.135 18.146 1.00 90.50 235 VAL A O 1
ATOM 1862 N N . VAL A 1 236 ? -15.991 -5.869 19.900 1.00 91.50 236 VAL A N 1
ATOM 1863 C CA . VAL A 1 236 ? -17.227 -6.574 20.217 1.00 91.50 236 VAL A CA 1
ATOM 1864 C C . VAL A 1 236 ? -18.385 -5.651 19.879 1.00 91.50 236 VAL A C 1
ATOM 1866 O O . VAL A 1 236 ? -18.437 -4.521 20.351 1.00 91.50 236 VAL A O 1
ATOM 1869 N N . PHE A 1 237 ? -19.285 -6.119 19.029 1.00 88.25 237 PHE A N 1
ATOM 1870 C CA . PHE A 1 237 ? -20.530 -5.446 18.702 1.00 88.25 237 PHE A CA 1
ATOM 1871 C C . PHE A 1 237 ? -21.696 -6.269 19.227 1.00 88.25 237 PHE A C 1
ATOM 1873 O O . PHE A 1 237 ? -21.745 -7.473 18.991 1.00 88.25 237 PHE A O 1
ATOM 1880 N N . ASP A 1 238 ? -22.600 -5.612 19.940 1.00 86.38 238 ASP A N 1
ATOM 1881 C CA . ASP A 1 238 ? -23.744 -6.218 20.619 1.00 86.38 238 ASP A CA 1
ATOM 1882 C C . ASP A 1 238 ? -25.027 -5.436 20.296 1.00 86.38 238 ASP A C 1
ATOM 1884 O O . ASP A 1 238 ? -25.656 -4.856 21.177 1.00 86.38 238 ASP A O 1
ATOM 1888 N N . GLY A 1 239 ? -25.342 -5.303 19.003 1.00 77.38 239 GLY A N 1
ATOM 1889 C CA . GLY A 1 239 ? -26.526 -4.603 18.477 1.00 77.38 239 GLY A CA 1
ATOM 1890 C C . GLY A 1 239 ? -26.550 -3.077 18.677 1.00 77.38 239 GLY A C 1
ATOM 1891 O O . GLY A 1 239 ? -26.667 -2.323 17.717 1.00 77.38 239 GLY A O 1
ATOM 1892 N N . GLU A 1 240 ? -26.419 -2.624 19.918 1.00 79.69 240 GLU A N 1
ATOM 1893 C CA . GLU A 1 240 ? -26.535 -1.235 20.376 1.00 79.69 240 GLU A CA 1
ATOM 1894 C C . GLU A 1 240 ? -25.183 -0.668 20.826 1.00 79.69 240 GLU A C 1
ATOM 1896 O O . GLU A 1 240 ? -25.012 0.542 20.957 1.00 79.69 240 GLU A O 1
ATOM 1901 N N . THR A 1 241 ? -24.188 -1.522 21.083 1.00 83.75 241 THR A N 1
ATOM 1902 C CA . THR A 1 241 ? -22.881 -1.079 21.582 1.00 83.75 241 THR A CA 1
ATOM 1903 C C . THR A 1 241 ? -21.729 -1.692 20.805 1.00 83.75 241 THR A C 1
ATOM 1905 O O . THR A 1 241 ? -21.763 -2.857 20.419 1.00 83.75 241 THR A O 1
ATOM 1908 N N . VAL A 1 242 ? -20.697 -0.881 20.564 1.00 84.75 242 VAL A N 1
ATOM 1909 C CA . VAL A 1 242 ? -19.394 -1.297 20.039 1.00 84.75 242 VAL A CA 1
ATOM 1910 C C . VAL A 1 242 ? -18.342 -1.042 21.107 1.00 84.75 242 VAL A C 1
ATOM 1912 O O . VAL A 1 242 ? -17.983 0.108 21.383 1.00 84.75 242 VAL A O 1
ATOM 1915 N N . ASP A 1 243 ? -17.815 -2.123 21.664 1.00 87.00 243 ASP A N 1
ATOM 1916 C CA . ASP A 1 243 ? -16.728 -2.118 22.629 1.00 87.00 243 ASP A CA 1
ATOM 1917 C C . ASP A 1 243 ? -15.411 -2.478 21.939 1.00 87.00 243 ASP A C 1
ATOM 1919 O O . ASP A 1 243 ? -15.306 -3.455 21.200 1.00 87.00 243 ASP A O 1
ATOM 1923 N N . ILE A 1 244 ? -14.380 -1.669 22.172 1.00 87.44 244 ILE A N 1
ATOM 1924 C CA . ILE A 1 244 ? -13.027 -1.886 21.662 1.00 87.44 244 ILE A CA 1
ATOM 1925 C C . ILE A 1 244 ? -12.126 -2.162 22.858 1.00 87.44 244 ILE A C 1
ATOM 1927 O O . ILE A 1 244 ? -11.890 -1.277 23.684 1.00 87.44 244 ILE A O 1
ATOM 1931 N N . HIS A 1 245 ? -11.594 -3.375 22.922 1.00 89.00 245 HIS A N 1
ATOM 1932 C CA . HIS A 1 245 ? -10.671 -3.831 23.947 1.00 89.00 245 HIS A CA 1
ATOM 1933 C C . HIS A 1 245 ? -9.256 -3.903 23.381 1.00 89.00 245 HIS A C 1
ATOM 1935 O O . HIS A 1 245 ? -9.030 -4.462 22.308 1.00 89.00 245 HIS A O 1
ATOM 1941 N N . ASP A 1 246 ? -8.289 -3.354 24.104 1.00 86.38 246 ASP A N 1
ATOM 1942 C CA . ASP A 1 246 ? -6.873 -3.591 23.844 1.00 86.38 246 ASP A CA 1
ATOM 1943 C C . ASP A 1 246 ? -6.215 -4.278 25.046 1.00 86.38 246 ASP A C 1
ATOM 1945 O O . ASP A 1 246 ? -6.880 -4.707 25.991 1.00 86.38 246 ASP A O 1
ATOM 1949 N N . LYS A 1 247 ? -4.889 -4.430 24.997 1.00 80.25 247 LYS A N 1
ATOM 1950 C CA . LYS A 1 247 ? -4.100 -5.091 26.046 1.00 80.25 247 LYS A CA 1
ATOM 1951 C C . LYS A 1 247 ? -4.293 -4.499 27.453 1.00 80.25 247 LYS A C 1
ATOM 1953 O O . LYS A 1 247 ? -3.991 -5.188 28.422 1.00 80.25 247 LYS A O 1
ATOM 1958 N N . ASP A 1 248 ? -4.741 -3.245 27.557 1.00 75.69 248 ASP A N 1
ATOM 1959 C CA . ASP A 1 248 ? -4.920 -2.534 28.824 1.00 75.69 248 ASP A CA 1
ATOM 1960 C C . ASP A 1 248 ? -6.387 -2.608 29.318 1.00 75.69 248 ASP A C 1
ATOM 1962 O O . ASP A 1 248 ? -6.711 -2.079 30.381 1.00 75.69 248 ASP A O 1
ATOM 1966 N N . GLY A 1 249 ? -7.274 -3.293 28.581 1.00 81.00 249 GLY A N 1
ATOM 1967 C CA . GLY A 1 249 ? -8.689 -3.477 28.910 1.00 81.00 249 GLY A CA 1
ATOM 1968 C C . GLY A 1 249 ? -9.630 -2.784 27.920 1.00 81.00 249 GLY A C 1
ATOM 1969 O O . GLY A 1 249 ? -9.349 -2.704 26.726 1.00 81.00 249 GLY A O 1
ATOM 1970 N N . LEU A 1 250 ? -10.786 -2.309 28.397 1.00 80.69 250 LEU A N 1
ATOM 1971 C CA . LEU A 1 250 ? -11.747 -1.565 27.572 1.00 80.69 250 LEU A CA 1
ATOM 1972 C C . LEU A 1 250 ? -11.173 -0.184 27.219 1.00 80.69 250 LEU A C 1
ATOM 1974 O O . LEU A 1 250 ? -11.056 0.686 28.081 1.00 80.69 250 LEU A O 1
ATOM 1978 N N . ALA A 1 251 ? -10.834 0.022 25.949 1.00 79.38 251 ALA A N 1
ATOM 1979 C CA . ALA A 1 251 ? -10.258 1.269 25.460 1.00 79.38 251 ALA A CA 1
ATOM 1980 C C . ALA A 1 251 ? -11.332 2.282 25.041 1.00 79.38 251 ALA A C 1
ATOM 1982 O O . ALA A 1 251 ? -11.187 3.478 25.299 1.00 79.38 251 ALA A O 1
ATOM 1983 N N . TYR A 1 252 ? -12.397 1.812 24.383 1.00 77.62 252 TYR A N 1
ATOM 1984 C CA . TYR A 1 252 ? -13.513 2.642 23.929 1.00 77.62 252 TYR A CA 1
ATOM 1985 C C . TYR A 1 252 ? -14.824 1.861 24.004 1.00 77.62 252 TYR A C 1
ATOM 1987 O O . TYR A 1 252 ? -14.850 0.684 23.663 1.00 77.62 252 TYR A O 1
ATOM 1995 N N . ARG A 1 253 ? -15.903 2.551 24.375 1.00 78.94 253 ARG A N 1
ATOM 1996 C CA . ARG A 1 253 ? -17.287 2.089 24.237 1.00 78.94 253 ARG A CA 1
ATOM 1997 C C . ARG A 1 253 ? -18.060 3.122 23.434 1.00 78.94 253 ARG A C 1
ATOM 1999 O O . ARG A 1 253 ? -17.990 4.312 23.744 1.00 78.94 253 ARG A O 1
ATOM 2006 N N . ILE A 1 254 ? -18.763 2.677 22.403 1.00 77.56 254 ILE A N 1
ATOM 2007 C CA . ILE A 1 254 ? -19.565 3.525 21.521 1.00 77.56 254 ILE A CA 1
ATOM 2008 C C . ILE A 1 254 ? -20.981 2.970 21.522 1.00 77.56 254 ILE A C 1
ATOM 2010 O O . ILE A 1 254 ? -21.178 1.805 21.199 1.00 77.56 254 ILE A O 1
ATOM 2014 N N . VAL A 1 255 ? -21.949 3.804 21.890 1.00 75.88 255 VAL A N 1
ATOM 2015 C CA . VAL A 1 255 ? -23.374 3.464 21.818 1.00 75.88 255 VAL A CA 1
ATOM 2016 C C . VAL A 1 255 ? -23.889 3.906 20.449 1.00 75.88 255 VAL A C 1
ATOM 2018 O O . VAL A 1 255 ? -23.626 5.038 20.035 1.00 75.88 255 VAL A O 1
ATOM 2021 N N . ILE A 1 256 ? -24.536 2.990 19.734 1.00 68.31 256 ILE A N 1
ATOM 2022 C CA . ILE A 1 256 ? -25.208 3.218 18.457 1.00 68.31 256 ILE A CA 1
ATOM 2023 C C . ILE A 1 256 ? -26.692 3.403 18.782 1.00 68.31 256 ILE A C 1
ATOM 2025 O O . ILE A 1 256 ? -27.342 2.451 19.201 1.00 68.31 256 ILE A O 1
ATOM 2029 N N . ASP A 1 257 ? -27.169 4.638 18.632 1.00 59.34 257 ASP A N 1
ATOM 2030 C CA . ASP A 1 257 ? -28.548 5.087 18.884 1.00 59.34 257 ASP A CA 1
ATOM 2031 C C . ASP A 1 257 ? -29.197 5.497 17.550 1.00 59.34 257 ASP A C 1
ATOM 2033 O O . ASP A 1 257 ? -28.494 6.163 16.743 1.00 59.34 257 ASP A O 1
#

Sequence (257 aa):
MVEYNTDLHVVVTTPPSLFDAAVLARTLYTALGTRGWRLTIIGIGRKLPMKLISESRLPVSVAKANISTELDSEPAGPVYIADSRGEPAWRLDPPRAIIIDYGGAFASGFRDARRVRGLGVPSLTYEAITLIYEFFIRRNNWRPDYSKAFSRDVRSGLYLARKILEAVQVLDNYVVLEPSVLAFTIRRVYMNKGLVIDPIKANIEIDVVEGRVHQRIVLKAYSMRSLRDAGDIEVVFDGETVDIHDKDGLAYRIVID

Organism: NCBI:txid1273541

Foldseek 3Di:
DDPPLFAAEEEEEPPVDLLLLLCLLLLCCVQPNLDRYAYEYEDPDFDDDLVSCVNNVDDPNSCVVHYGPDDPDDQDDPEEEEDLPFAELLVDAQTSYYYQYPPVVPVVVDPNYGYYFFPSDPDSSVRSSSNSCNHGPVVDDDDDDDDDDDDDDVVLVVQLLVQQVVQWDQDPNATDGDQQSNLVSCQVVCVVVQKGKAWDDKDWDADPPVSWIWIKTKIWIAGSVPRDTPFIWIWIDIRQWTFIADPVGTPDIDGHD